Protein AF-A0A813IR01-F1 (afdb_monomer)

Secondary structure (DSSP, 8-state):
--TT-HHHHHHHHHH--S--SEEEE------SSS--B-TTSSBHHHIIIIIHHHHHHHHTHHHHHTSTT-EEEEE--GGGGG----HHHHHSHHHHSTT------SSTTSSSHHHHHHHHHHHHHHHHHTTS-TT-EEEEE---EE--GGGTT----HHHHHHHHHHHHHHHHHTT-EE-TTTHHHHHHHHHH-GGGGG-TT-EE---PSP-----S-TTTTTB----HHHH-HHHHHHHHHHHGGGTEEE--GGGT----PBPTTS-BPPPP---HHHHHHHHHTSHHHHHH-SEEE-TTS-HHHHT-HHHHHHHTT-TT--EEEEESS--S-HHHHHHHHHTSPTT-EEEEEPP-

Mean predicted aligned error: 12.85 Å

Structure (mmCIF, N/CA/C/O backbone):
data_AF-A0A813IR01-F1
#
_entry.id   AF-A0A813IR01-F1
#
loop_
_atom_site.group_PDB
_atom_site.id
_atom_site.type_symbol
_atom_site.label_atom_id
_atom_site.label_alt_id
_atom_site.label_comp_id
_atom_site.label_asym_id
_atom_site.label_entity_id
_atom_site.label_seq_id
_atom_site.pdbx_PDB_ins_code
_atom_site.Cartn_x
_atom_site.Cartn_y
_atom_site.Cartn_z
_atom_site.occupancy
_atom_site.B_iso_or_equiv
_atom_site.auth_seq_id
_atom_site.auth_comp_id
_atom_site.auth_asym_id
_atom_site.auth_atom_id
_atom_site.pdbx_PDB_model_num
ATOM 1 N N . MET A 1 1 ? -8.237 9.668 -12.169 1.00 90.38 1 MET A N 1
ATOM 2 C CA . MET A 1 1 ? -8.013 9.137 -10.809 1.00 90.38 1 MET A CA 1
ATOM 3 C C . MET A 1 1 ? -6.921 9.969 -10.170 1.00 90.38 1 MET A C 1
ATOM 5 O O . MET A 1 1 ? -5.918 10.203 -10.831 1.00 90.38 1 MET A O 1
ATOM 9 N N . ASP A 1 2 ? -7.132 10.419 -8.938 1.00 93.75 2 ASP A N 1
ATOM 10 C CA . ASP A 1 2 ? -6.146 11.161 -8.151 1.00 93.75 2 ASP A CA 1
ATOM 11 C C . ASP A 1 2 ? -5.665 10.287 -6.985 1.00 93.75 2 ASP A C 1
ATOM 13 O O . ASP A 1 2 ? -6.454 9.886 -6.136 1.00 93.75 2 ASP A O 1
ATOM 17 N N . LEU A 1 3 ? -4.371 9.966 -6.945 1.00 93.19 3 LEU A N 1
ATOM 18 C CA . LEU A 1 3 ? -3.789 9.123 -5.894 1.00 93.19 3 LEU A CA 1
ATOM 19 C C . LEU A 1 3 ? -3.546 9.885 -4.583 1.00 93.19 3 LEU A C 1
ATOM 21 O O . LEU A 1 3 ? -3.221 9.263 -3.575 1.00 93.19 3 LEU A O 1
ATOM 25 N N . ASN A 1 4 ? -3.734 11.203 -4.577 1.00 89.81 4 ASN A N 1
ATOM 26 C CA . ASN A 1 4 ? -3.730 12.044 -3.380 1.00 89.81 4 ASN A CA 1
ATOM 27 C C . ASN A 1 4 ? -5.089 12.003 -2.636 1.00 89.81 4 ASN A C 1
ATOM 29 O O . ASN A 1 4 ? -5.256 12.653 -1.607 1.00 89.81 4 ASN A O 1
ATOM 33 N N . SER A 1 5 ? -6.061 11.231 -3.153 1.00 86.62 5 SER A N 1
ATOM 34 C CA . SER A 1 5 ? -7.379 11.000 -2.553 1.00 86.62 5 SER A CA 1
ATOM 35 C C . SER A 1 5 ? -7.754 9.512 -2.579 1.00 86.62 5 SER A C 1
ATOM 37 O O . SER A 1 5 ? -8.041 8.941 -3.636 1.00 86.62 5 SER A O 1
ATOM 39 N N . LEU A 1 6 ? -7.834 8.868 -1.413 1.00 80.94 6 LEU A N 1
ATOM 40 C CA . LEU A 1 6 ? -8.278 7.472 -1.309 1.00 80.94 6 LEU A CA 1
ATOM 41 C C . LEU A 1 6 ? -9.738 7.290 -1.745 1.00 80.94 6 LEU A C 1
ATOM 43 O O . LEU A 1 6 ? -10.121 6.215 -2.212 1.00 80.94 6 LEU A O 1
ATOM 47 N N . GLU A 1 7 ? -10.571 8.323 -1.613 1.00 79.56 7 GLU A N 1
ATOM 48 C CA . GLU A 1 7 ? -11.924 8.315 -2.169 1.00 79.56 7 GLU A CA 1
ATOM 49 C C . GLU A 1 7 ? -11.903 8.259 -3.703 1.00 79.56 7 GLU A C 1
ATOM 51 O O . GLU A 1 7 ? -12.625 7.451 -4.290 1.00 79.56 7 GLU A O 1
ATOM 56 N N . SER A 1 8 ? -11.027 9.033 -4.356 1.00 91.00 8 SER A N 1
ATOM 57 C CA . SER A 1 8 ? -10.840 8.972 -5.813 1.00 91.00 8 SER A CA 1
ATOM 58 C C . SER A 1 8 ? -10.437 7.568 -6.278 1.00 91.00 8 SER A C 1
ATOM 60 O O . SER A 1 8 ? -10.984 7.066 -7.263 1.00 91.00 8 SER A O 1
ATOM 62 N N . VAL A 1 9 ? -9.546 6.897 -5.536 1.00 87.69 9 VAL A N 1
ATOM 63 C CA . VAL A 1 9 ? -9.136 5.505 -5.801 1.00 87.69 9 VAL A CA 1
ATOM 64 C C . VAL A 1 9 ? -10.320 4.542 -5.701 1.00 87.69 9 VAL A C 1
ATOM 66 O O . VAL A 1 9 ? -10.527 3.723 -6.595 1.00 87.69 9 VAL A O 1
ATOM 69 N N . ARG A 1 10 ? -11.138 4.654 -4.646 1.00 82.00 10 ARG A N 1
ATOM 70 C CA . ARG A 1 10 ? -12.333 3.808 -4.470 1.00 82.00 10 ARG A CA 1
ATOM 71 C C . ARG A 1 10 ? -13.352 4.026 -5.575 1.00 82.00 10 ARG A C 1
ATOM 73 O O . ARG A 1 10 ? -13.910 3.058 -6.084 1.00 82.00 10 ARG A O 1
ATOM 80 N N . ASN A 1 11 ? -13.589 5.280 -5.945 1.00 86.50 11 ASN A N 1
ATOM 81 C CA . ASN A 1 11 ? -14.526 5.619 -7.008 1.00 86.50 11 ASN A CA 1
ATOM 82 C C . ASN A 1 11 ? -14.058 5.046 -8.347 1.00 86.50 11 ASN A C 1
ATOM 84 O O . ASN A 1 11 ? -14.859 4.436 -9.043 1.00 86.50 11 ASN A O 1
ATOM 88 N N . PHE A 1 12 ? -12.763 5.134 -8.660 1.00 94.56 12 PHE A N 1
ATOM 89 C CA . PHE A 1 12 ? -12.200 4.484 -9.843 1.00 94.56 12 PHE A CA 1
ATOM 90 C C . PHE A 1 12 ? -12.348 2.954 -9.804 1.00 94.56 12 PHE A C 1
ATOM 92 O O . PHE A 1 12 ? -12.792 2.354 -10.780 1.00 94.56 12 PHE A O 1
ATOM 99 N N . ALA A 1 13 ? -12.029 2.311 -8.676 1.00 86.81 13 ALA A N 1
ATOM 100 C CA . ALA A 1 13 ? -12.151 0.858 -8.554 1.00 86.81 13 ALA A CA 1
ATOM 101 C C . ALA A 1 13 ? -13.599 0.376 -8.767 1.00 86.81 13 ALA A C 1
ATOM 103 O O . ALA A 1 13 ? -13.814 -0.647 -9.409 1.00 86.81 13 ALA A O 1
ATOM 104 N N . LYS A 1 14 ? -14.598 1.143 -8.302 1.00 86.31 14 LYS A N 1
ATOM 105 C CA . LYS A 1 14 ? -16.026 0.849 -8.523 1.00 86.31 14 LYS A CA 1
ATOM 106 C C . LYS A 1 14 ? -16.448 0.934 -9.990 1.00 86.31 14 LYS A C 1
ATOM 108 O O . LYS A 1 14 ? -17.366 0.220 -10.384 1.00 86.31 14 LYS A O 1
ATOM 113 N N . THR A 1 15 ? -15.829 1.800 -10.796 1.00 93.81 15 THR A N 1
ATOM 114 C CA . THR A 1 15 ? -16.207 1.938 -12.213 1.00 93.81 15 THR A CA 1
ATOM 115 C C . THR A 1 15 ? -15.624 0.835 -13.093 1.00 93.81 15 THR A C 1
ATOM 117 O O . THR A 1 15 ? -16.066 0.677 -14.227 1.00 93.81 15 THR A O 1
ATOM 120 N N . TYR A 1 16 ? -14.637 0.075 -12.607 1.00 91.56 16 TYR A N 1
ATOM 121 C CA . TYR A 1 16 ? -14.023 -1.010 -13.365 1.00 91.56 16 TYR A CA 1
ATOM 122 C C . TYR A 1 16 ? -14.708 -2.354 -13.077 1.00 91.56 16 TYR A C 1
ATOM 124 O O . TYR A 1 16 ? -14.713 -2.841 -11.949 1.00 91.56 16 TYR A O 1
ATOM 132 N N . THR A 1 17 ? -15.279 -2.978 -14.108 1.00 89.38 17 THR A N 1
ATOM 133 C CA . THR A 1 17 ? -16.108 -4.189 -13.961 1.00 89.38 17 THR A CA 1
ATOM 134 C C . THR A 1 17 ? -15.579 -5.419 -14.700 1.00 89.38 17 THR A C 1
ATOM 136 O O . THR A 1 17 ? -16.188 -6.483 -14.585 1.00 89.38 17 THR A O 1
ATOM 139 N N . GLY A 1 18 ? -14.467 -5.308 -15.430 1.00 92.25 18 GLY A N 1
ATOM 140 C CA . GLY A 1 18 ? -13.850 -6.420 -16.163 1.00 92.25 18 GLY A CA 1
ATOM 141 C C . GLY A 1 18 ? -12.828 -7.220 -15.342 1.00 92.25 18 GLY A C 1
ATOM 142 O O . GLY A 1 18 ? -12.523 -6.842 -14.206 1.00 92.25 18 GLY A O 1
ATOM 143 N N . PRO A 1 19 ? -12.291 -8.322 -15.897 1.00 94.50 19 PRO A N 1
ATOM 144 C CA . PRO A 1 19 ? -11.071 -8.945 -15.387 1.00 94.50 19 PRO A CA 1
ATOM 145 C C . PRO A 1 19 ? -9.864 -8.022 -15.611 1.00 94.50 19 PRO A C 1
ATOM 147 O O . PRO A 1 19 ? -9.839 -7.254 -16.570 1.00 94.50 19 PRO A O 1
ATOM 150 N N . VAL A 1 20 ? -8.861 -8.107 -14.736 1.00 97.06 20 VAL A N 1
ATOM 151 C CA . VAL A 1 20 ? -7.615 -7.333 -14.846 1.00 97.06 20 VAL A CA 1
ATOM 152 C C . VAL A 1 20 ? -6.461 -8.285 -15.135 1.00 97.06 20 VAL A C 1
ATOM 154 O O . VAL A 1 20 ? -5.973 -8.959 -14.236 1.00 97.06 20 VAL A O 1
ATOM 157 N N . ASP A 1 21 ? -5.982 -8.326 -16.376 1.00 96.69 21 ASP A N 1
ATOM 158 C CA . ASP A 1 21 ? -4.815 -9.156 -16.708 1.00 96.69 21 ASP A CA 1
ATOM 159 C C . ASP A 1 21 ? -3.532 -8.601 -16.085 1.00 96.69 21 ASP A C 1
ATOM 161 O O . ASP A 1 21 ? -2.711 -9.345 -15.552 1.00 96.69 21 ASP A O 1
ATOM 165 N N . VAL A 1 22 ? -3.371 -7.275 -16.108 1.00 97.38 22 VAL A N 1
ATOM 166 C CA . VAL A 1 22 ? -2.201 -6.593 -15.553 1.00 97.38 22 VAL A CA 1
ATOM 167 C C . VAL A 1 22 ? -2.616 -5.309 -14.836 1.00 97.38 22 VAL A C 1
ATOM 169 O O . VAL A 1 22 ? -3.222 -4.421 -15.433 1.00 97.38 22 VAL A O 1
ATOM 172 N N . LEU A 1 23 ? -2.215 -5.176 -13.572 1.00 97.56 23 LEU A N 1
ATOM 173 C CA . LEU A 1 23 ? -2.269 -3.941 -12.793 1.00 97.56 23 LEU A CA 1
ATOM 174 C C . LEU A 1 23 ? -0.848 -3.411 -12.569 1.00 97.56 23 LEU A C 1
ATOM 176 O O . LEU A 1 23 ? -0.044 -4.058 -11.903 1.00 97.56 23 LEU A O 1
ATOM 180 N N . VAL A 1 24 ? -0.538 -2.217 -13.082 1.00 97.25 24 VAL A N 1
ATOM 181 C CA . VAL A 1 24 ? 0.773 -1.575 -12.882 1.00 97.25 24 VAL A CA 1
ATOM 182 C C . VAL A 1 24 ? 0.637 -0.343 -11.986 1.00 97.25 24 VAL A C 1
ATOM 184 O O . VAL A 1 24 ? 0.182 0.717 -12.416 1.00 97.25 24 VAL A O 1
ATOM 187 N N . ASN A 1 25 ? 1.109 -0.457 -10.747 1.00 96.50 25 ASN A N 1
ATOM 188 C CA . ASN A 1 25 ? 1.231 0.648 -9.798 1.00 96.50 25 ASN A CA 1
ATOM 189 C C . ASN A 1 25 ? 2.498 1.466 -10.119 1.00 96.50 25 ASN A C 1
ATOM 191 O O . ASN A 1 25 ? 3.538 1.315 -9.474 1.00 96.50 25 ASN A O 1
ATOM 195 N N . ASN A 1 26 ? 2.418 2.290 -11.173 1.00 93.81 26 ASN A N 1
ATOM 196 C CA . ASN A 1 26 ? 3.545 3.072 -11.705 1.00 93.81 26 ASN A CA 1
ATOM 197 C C . ASN A 1 26 ? 3.659 4.498 -11.144 1.00 93.81 26 ASN A C 1
ATOM 199 O O . ASN A 1 26 ? 4.759 5.034 -11.038 1.00 93.81 26 ASN A O 1
ATOM 203 N N . ALA A 1 27 ? 2.530 5.142 -10.852 1.00 91.69 27 ALA A N 1
ATOM 204 C CA . ALA A 1 27 ? 2.513 6.550 -10.474 1.00 91.69 27 ALA A CA 1
ATOM 205 C C . ALA A 1 27 ? 3.292 6.801 -9.172 1.00 91.69 27 ALA A C 1
ATOM 207 O O . ALA A 1 27 ? 3.227 6.011 -8.231 1.00 91.69 27 ALA A O 1
ATOM 208 N N . ALA A 1 28 ? 4.039 7.905 -9.139 1.00 87.69 28 ALA A N 1
ATOM 209 C CA . ALA A 1 28 ? 4.834 8.290 -7.985 1.00 87.69 28 ALA A CA 1
ATOM 210 C C . ALA A 1 28 ? 5.062 9.807 -7.924 1.00 87.69 28 ALA A C 1
ATOM 212 O O . ALA A 1 28 ? 5.001 10.497 -8.941 1.00 87.69 28 ALA A O 1
ATOM 213 N N . THR A 1 29 ? 5.385 10.295 -6.731 1.00 84.00 29 THR A N 1
ATOM 214 C CA . THR A 1 29 ? 5.866 11.647 -6.438 1.00 84.00 29 THR A CA 1
ATOM 215 C C . THR A 1 29 ? 7.097 11.578 -5.528 1.00 84.00 29 THR A C 1
ATOM 217 O O . THR A 1 29 ? 7.232 10.646 -4.728 1.00 84.00 29 THR A O 1
ATOM 220 N N . LEU A 1 30 ? 7.998 12.555 -5.658 1.00 73.62 30 LEU A N 1
ATOM 221 C CA . LEU A 1 30 ? 9.072 12.828 -4.689 1.00 73.62 30 LEU A CA 1
ATOM 222 C C . LEU A 1 30 ? 8.616 13.789 -3.576 1.00 73.62 30 LEU A C 1
ATOM 224 O O . LEU A 1 30 ? 9.401 14.118 -2.687 1.00 73.62 30 LEU A O 1
ATOM 228 N N . GLY A 1 31 ? 7.359 14.243 -3.637 1.00 66.12 31 GLY A N 1
ATOM 229 C CA . GLY A 1 31 ? 6.833 15.314 -2.800 1.00 66.12 31 GLY A CA 1
ATOM 230 C C . GLY A 1 31 ? 7.395 16.677 -3.207 1.00 66.12 31 GLY A C 1
ATOM 231 O O . GLY A 1 31 ? 8.298 16.787 -4.037 1.00 66.12 31 GLY A O 1
ATOM 232 N N . SER A 1 32 ? 6.883 17.747 -2.602 1.00 61.97 32 SER A N 1
ATOM 233 C CA . SER A 1 32 ? 7.338 19.115 -2.904 1.00 61.97 32 SER A CA 1
ATOM 234 C C . SER A 1 32 ? 8.613 19.540 -2.156 1.00 61.97 32 SER A C 1
ATOM 236 O O . SER A 1 32 ? 8.878 20.733 -2.011 1.00 61.97 32 SER A O 1
ATOM 238 N N . GLY A 1 33 ? 9.361 18.585 -1.594 1.00 56.66 33 GLY A N 1
ATOM 239 C CA . GLY A 1 33 ? 10.545 18.824 -0.761 1.00 56.66 33 GLY A CA 1
ATOM 240 C C . GLY A 1 33 ? 10.292 19.380 0.646 1.00 56.66 33 GLY A C 1
ATOM 241 O O . GLY A 1 33 ? 11.233 19.592 1.409 1.00 56.66 33 GLY A O 1
ATOM 242 N N . GLU A 1 34 ? 9.027 19.576 1.009 1.00 60.03 34 GLU A N 1
ATOM 243 C CA . GLU A 1 34 ? 8.570 19.932 2.352 1.00 60.03 34 GLU A CA 1
ATOM 244 C C . GLU A 1 34 ? 7.657 18.808 2.862 1.00 60.03 34 GLU A C 1
ATOM 246 O O . GLU A 1 34 ? 6.982 18.148 2.069 1.00 60.03 34 GLU A O 1
ATOM 251 N N . LEU A 1 35 ? 7.621 18.576 4.179 1.00 67.12 35 LEU A N 1
ATOM 252 C CA . LEU A 1 35 ? 6.710 17.594 4.772 1.00 67.12 35 LEU A CA 1
ATOM 253 C C . LEU A 1 35 ? 5.262 18.047 4.552 1.00 67.12 35 LEU A C 1
ATOM 255 O O . LEU A 1 35 ? 4.770 18.935 5.250 1.00 67.12 35 LEU A O 1
ATOM 259 N N . ARG A 1 36 ? 4.577 17.415 3.598 1.00 70.94 36 ARG A N 1
ATOM 260 C CA . ARG A 1 36 ? 3.182 17.703 3.264 1.00 70.94 36 ARG A CA 1
ATOM 261 C C . ARG A 1 36 ? 2.283 16.525 3.561 1.00 70.94 36 ARG A C 1
ATOM 263 O O . ARG A 1 36 ? 2.678 15.369 3.419 1.00 70.94 36 ARG A O 1
ATOM 270 N N . ARG A 1 37 ? 1.054 16.858 3.951 1.00 76.12 37 ARG A N 1
ATOM 271 C CA . ARG A 1 37 ? -0.026 15.894 4.101 1.00 76.12 37 ARG A CA 1
ATOM 272 C C . ARG A 1 37 ? -1.050 16.037 2.988 1.00 76.12 37 ARG A C 1
ATOM 274 O O . ARG A 1 37 ? -1.312 17.148 2.527 1.00 76.12 37 ARG A O 1
ATOM 281 N N . THR A 1 38 ? -1.603 14.907 2.585 1.00 78.75 38 THR A N 1
ATOM 282 C CA . THR A 1 38 ? -2.732 14.798 1.663 1.00 78.75 38 THR A CA 1
ATOM 283 C C . THR A 1 38 ? -4.028 15.272 2.330 1.00 78.75 38 THR A C 1
ATOM 285 O O . THR A 1 38 ? -4.070 15.508 3.543 1.00 78.75 38 THR A O 1
ATOM 288 N N . GLY A 1 39 ? -5.117 15.372 1.559 1.00 73.12 39 GLY A N 1
ATOM 289 C CA . GLY A 1 39 ? -6.457 15.587 2.128 1.00 73.12 39 GLY A CA 1
ATOM 290 C C . GLY A 1 39 ? -6.896 14.449 3.061 1.00 73.12 39 GLY A C 1
ATOM 291 O O . GLY A 1 39 ? -7.670 14.668 3.990 1.00 73.12 39 GLY A O 1
ATOM 292 N N . ASP A 1 40 ? -6.321 13.263 2.863 1.00 68.19 40 ASP A N 1
ATOM 293 C CA . ASP A 1 40 ? -6.478 12.085 3.711 1.00 68.19 40 ASP A CA 1
ATOM 294 C C . ASP A 1 40 ? -5.476 12.074 4.883 1.00 68.19 40 ASP A C 1
ATOM 296 O O . ASP A 1 40 ? -5.291 11.053 5.521 1.00 68.19 40 ASP A O 1
ATOM 300 N N . GLY A 1 41 ? -4.768 13.166 5.184 1.00 67.25 41 GLY A N 1
ATOM 301 C CA . GLY A 1 41 ? -3.931 13.282 6.386 1.00 67.25 41 GLY A CA 1
ATOM 302 C C . GLY A 1 41 ? -2.635 12.456 6.410 1.00 67.25 41 GLY A C 1
ATOM 303 O O . GLY A 1 41 ? -1.882 12.561 7.384 1.00 67.25 41 GLY A O 1
ATOM 304 N N . PHE A 1 42 ? -2.328 11.693 5.362 1.00 73.44 42 PHE A N 1
ATOM 305 C CA . PHE A 1 42 ? -1.062 10.972 5.232 1.00 73.44 42 PHE A CA 1
ATOM 306 C C . PHE A 1 42 ? 0.031 11.836 4.653 1.00 73.44 42 PHE A C 1
ATOM 308 O O . PHE A 1 42 ? -0.238 12.810 3.961 1.00 73.44 42 PHE A O 1
ATOM 315 N N . GLU A 1 43 ? 1.277 11.435 4.875 1.00 78.38 43 GLU A N 1
ATOM 316 C CA . GLU A 1 43 ? 2.367 12.031 4.125 1.00 78.38 43 GLU A CA 1
ATOM 317 C C . GLU A 1 43 ? 2.237 11.753 2.624 1.00 78.38 43 GLU A C 1
ATOM 319 O O . GLU A 1 43 ? 1.898 10.645 2.201 1.00 78.38 43 GLU A O 1
ATOM 324 N N . GLU A 1 44 ? 2.471 12.798 1.833 1.00 80.31 44 GLU A N 1
ATOM 325 C CA . GLU A 1 44 ? 2.176 12.828 0.402 1.00 80.31 44 GLU A CA 1
ATOM 326 C C . GLU A 1 44 ? 2.879 11.721 -0.396 1.00 80.31 44 GLU A C 1
ATOM 328 O O . GLU A 1 44 ? 2.224 11.022 -1.171 1.00 80.31 44 GLU A O 1
ATOM 333 N N . CYS A 1 45 ? 4.185 11.511 -0.193 1.00 81.31 45 CYS A N 1
ATOM 334 C CA . CYS A 1 45 ? 4.925 10.467 -0.901 1.00 81.31 45 CYS A CA 1
ATOM 335 C C . CYS A 1 45 ? 4.421 9.083 -0.512 1.00 81.31 45 CYS A C 1
ATOM 337 O O . CYS A 1 45 ? 4.209 8.237 -1.379 1.00 81.31 45 CYS A O 1
ATOM 339 N N . LEU A 1 46 ? 4.230 8.842 0.785 1.00 80.44 46 LEU A N 1
ATOM 340 C CA . LEU A 1 46 ? 3.777 7.551 1.278 1.00 80.44 46 LEU A CA 1
ATOM 341 C C . LEU A 1 46 ? 2.398 7.200 0.718 1.00 80.44 46 LEU A C 1
ATOM 343 O O . LEU A 1 46 ? 2.197 6.082 0.238 1.00 80.44 46 LEU A O 1
ATOM 347 N N . GLN A 1 47 ? 1.462 8.148 0.729 1.00 84.31 47 GLN A N 1
ATOM 348 C CA . GLN A 1 47 ? 0.137 7.895 0.188 1.00 84.31 47 GLN A CA 1
ATOM 349 C C . GLN A 1 47 ? 0.166 7.664 -1.317 1.00 84.31 47 GLN A C 1
ATOM 351 O O . GLN A 1 47 ? -0.302 6.622 -1.779 1.00 84.31 47 GLN A O 1
ATOM 356 N N . VAL A 1 48 ? 0.710 8.619 -2.073 1.00 89.25 48 VAL A N 1
ATOM 357 C CA . VAL A 1 48 ? 0.668 8.578 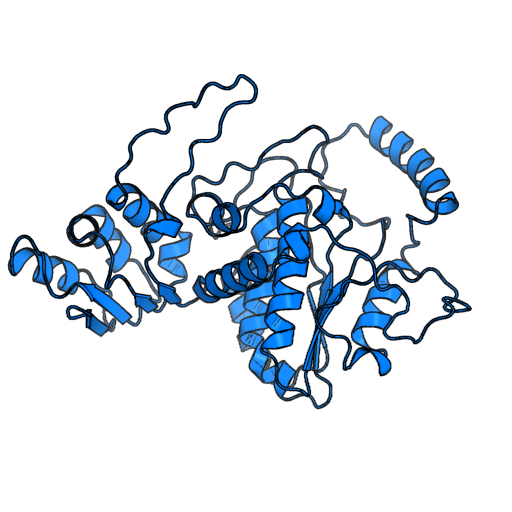-3.538 1.00 89.25 48 VAL A CA 1
ATOM 358 C C . VAL A 1 48 ? 1.401 7.347 -4.061 1.00 89.25 48 VAL A C 1
ATOM 360 O O . VAL A 1 48 ? 0.888 6.661 -4.944 1.00 89.25 48 VAL A O 1
ATOM 363 N N . ASN A 1 49 ? 2.575 7.038 -3.505 1.00 90.06 49 ASN A N 1
ATOM 364 C CA . ASN A 1 49 ? 3.420 5.966 -4.023 1.00 90.06 49 ASN A CA 1
ATOM 365 C C . ASN A 1 49 ? 2.982 4.590 -3.514 1.00 90.06 49 ASN A C 1
ATOM 367 O O . ASN A 1 49 ? 3.096 3.610 -4.250 1.00 90.06 49 ASN A O 1
ATOM 371 N N . TYR A 1 50 ? 2.521 4.486 -2.265 1.00 88.50 50 TYR A N 1
ATOM 372 C CA . TYR A 1 50 ? 2.266 3.194 -1.631 1.00 88.50 50 TYR A CA 1
ATOM 373 C C . TYR A 1 50 ? 0.801 2.988 -1.237 1.00 88.50 50 TYR A C 1
ATOM 375 O O . TYR A 1 50 ? 0.178 2.067 -1.760 1.00 88.50 50 TYR A O 1
ATOM 383 N N . LEU A 1 51 ? 0.227 3.819 -0.360 1.00 85.19 51 LEU A N 1
ATOM 384 C CA . LEU A 1 51 ? -1.091 3.532 0.239 1.00 85.19 51 LEU A CA 1
ATOM 385 C C . LEU A 1 51 ? -2.217 3.492 -0.804 1.00 85.19 51 LEU A C 1
ATOM 387 O O . LEU A 1 51 ? -3.074 2.610 -0.765 1.00 85.19 51 LEU A O 1
ATOM 391 N N . SER A 1 52 ? -2.189 4.399 -1.779 1.00 89.50 52 SER A N 1
ATOM 392 C CA . SER A 1 52 ? -3.186 4.441 -2.850 1.00 89.50 52 SER A CA 1
ATOM 393 C C . SER A 1 52 ? -3.062 3.246 -3.801 1.00 89.50 52 SER A C 1
ATOM 395 O O . SER A 1 52 ? -4.076 2.673 -4.199 1.00 89.50 52 SER A O 1
ATOM 397 N N . GLY A 1 53 ? -1.833 2.814 -4.111 1.00 91.25 53 GLY A N 1
ATOM 398 C CA . GLY A 1 53 ? -1.575 1.601 -4.896 1.00 91.25 53 GLY A CA 1
ATOM 399 C C . GLY A 1 53 ? -1.967 0.323 -4.148 1.00 91.25 53 GLY A C 1
ATOM 400 O O . GLY A 1 53 ? -2.586 -0.569 -4.730 1.00 91.25 53 GLY A O 1
ATOM 401 N N . PHE A 1 54 ? -1.690 0.259 -2.843 1.00 88.06 54 PHE A N 1
ATOM 402 C CA . PHE A 1 54 ? -2.142 -0.815 -1.959 1.00 88.06 54 PHE A CA 1
ATOM 403 C C . PHE A 1 54 ? -3.674 -0.927 -1.971 1.00 88.06 54 PHE A C 1
ATOM 405 O O . PHE A 1 54 ? -4.219 -2.015 -2.181 1.00 88.06 54 PHE A O 1
ATOM 412 N N . LEU A 1 55 ? -4.377 0.198 -1.781 1.00 84.19 55 LEU A N 1
ATOM 413 C CA . LEU A 1 55 ? -5.838 0.239 -1.756 1.00 84.19 55 LEU A CA 1
ATOM 414 C C . LEU A 1 55 ? -6.428 -0.195 -3.099 1.00 84.19 55 LEU A C 1
ATOM 416 O O . LEU A 1 55 ? -7.309 -1.051 -3.128 1.00 84.19 55 LEU A O 1
ATOM 420 N N . LEU A 1 56 ? -5.924 0.356 -4.206 1.00 91.06 56 LEU A N 1
ATOM 421 C CA . LEU A 1 56 ? -6.381 -0.002 -5.548 1.00 91.06 56 LEU A CA 1
ATOM 422 C C . LEU A 1 56 ? -6.205 -1.499 -5.821 1.00 91.06 56 LEU A C 1
ATOM 424 O O . LEU A 1 56 ? -7.135 -2.158 -6.278 1.00 91.06 56 LEU A O 1
ATOM 428 N N . THR A 1 57 ? -5.027 -2.032 -5.491 1.00 90.44 57 THR A N 1
ATOM 429 C CA . THR A 1 57 ? -4.706 -3.456 -5.649 1.00 90.44 57 THR A CA 1
ATOM 430 C C . THR A 1 57 ? -5.649 -4.329 -4.836 1.00 90.44 57 THR A C 1
ATOM 432 O O . THR A 1 57 ? -6.148 -5.325 -5.345 1.00 90.44 57 THR A O 1
ATOM 435 N N . SER A 1 58 ? -5.939 -3.936 -3.596 1.00 84.31 58 SER A N 1
ATOM 436 C CA . SER A 1 58 ? -6.849 -4.675 -2.719 1.00 84.31 58 SER A CA 1
ATOM 437 C C . SER A 1 58 ? -8.285 -4.678 -3.251 1.00 84.31 58 SER A C 1
ATOM 439 O O . SER A 1 58 ? -8.945 -5.710 -3.223 1.00 84.31 58 SER A O 1
ATOM 441 N N . LEU A 1 59 ? -8.764 -3.545 -3.776 1.00 82.38 59 LEU A N 1
ATOM 442 C CA . LEU A 1 59 ? -10.119 -3.419 -4.327 1.00 82.38 59 LEU A CA 1
ATOM 443 C C . LEU A 1 59 ? -10.302 -4.159 -5.659 1.00 82.38 59 LEU A C 1
ATOM 445 O O . LEU A 1 59 ? -11.410 -4.584 -5.975 1.00 82.38 59 LEU A O 1
ATOM 449 N N . LEU A 1 60 ? -9.235 -4.293 -6.450 1.00 88.12 60 LEU A N 1
ATOM 450 C CA . LEU A 1 60 ? -9.254 -4.984 -7.743 1.00 88.12 60 LEU A CA 1
ATOM 451 C C . LEU A 1 60 ? -8.725 -6.421 -7.664 1.00 88.12 60 LEU A C 1
ATOM 453 O O . LEU A 1 60 ? -8.623 -7.080 -8.698 1.00 88.12 60 LEU A O 1
ATOM 457 N N . LEU A 1 61 ? -8.411 -6.921 -6.467 1.00 87.50 61 LEU A N 1
ATOM 458 C CA . LEU A 1 61 ? -7.746 -8.208 -6.276 1.00 87.50 61 LEU A CA 1
ATOM 459 C C . LEU A 1 61 ? -8.527 -9.360 -6.914 1.00 87.50 61 LEU A C 1
ATOM 461 O O . LEU A 1 61 ? -7.980 -10.095 -7.733 1.00 87.50 61 LEU A O 1
ATOM 465 N N . ASP A 1 62 ? -9.830 -9.440 -6.636 1.00 83.19 62 ASP A N 1
ATOM 466 C CA . ASP A 1 62 ? -10.710 -10.460 -7.216 1.00 83.19 62 ASP A CA 1
ATOM 467 C C . ASP A 1 62 ? -10.735 -10.403 -8.748 1.00 83.19 62 ASP A C 1
ATOM 469 O O . ASP A 1 62 ? -10.873 -11.429 -9.409 1.00 83.19 62 ASP A O 1
ATOM 473 N N . ARG A 1 63 ? -10.581 -9.207 -9.330 1.00 90.38 63 ARG A N 1
ATOM 474 C CA . ARG A 1 63 ? -10.557 -9.007 -10.786 1.00 90.38 63 ARG A CA 1
ATOM 475 C C . ARG A 1 63 ? -9.245 -9.463 -11.401 1.00 90.38 63 ARG A C 1
ATOM 477 O O . ARG A 1 63 ? -9.259 -10.003 -12.504 1.00 90.38 63 ARG A O 1
ATOM 484 N N . VAL A 1 64 ? -8.132 -9.265 -10.697 1.00 94.62 64 VAL A N 1
ATOM 485 C CA . VAL A 1 64 ? -6.828 -9.795 -11.108 1.00 94.62 64 VAL A CA 1
ATOM 486 C C . VAL A 1 64 ? -6.840 -11.318 -11.062 1.00 94.62 64 VAL A C 1
ATOM 488 O O . VAL A 1 64 ? -6.402 -11.979 -11.999 1.00 94.62 64 VAL A O 1
ATOM 491 N N . GLU A 1 65 ? -7.398 -11.892 -10.000 1.00 91.25 65 GLU A N 1
ATOM 492 C CA . GLU A 1 65 ? -7.451 -13.342 -9.818 1.00 91.25 65 GLU A CA 1
ATOM 493 C C . GLU A 1 65 ? -8.441 -14.061 -10.746 1.00 91.25 65 GLU A C 1
ATOM 495 O O . GLU A 1 65 ? -8.372 -15.284 -10.879 1.00 91.25 65 GLU A O 1
ATOM 500 N N . GLN A 1 66 ? -9.356 -13.327 -11.387 1.00 93.12 66 GLN A N 1
ATOM 501 C CA . GLN A 1 66 ? -10.199 -13.841 -12.472 1.00 93.12 66 GLN A CA 1
ATOM 502 C C . GLN A 1 66 ? -9.417 -14.035 -13.777 1.00 93.12 66 GLN A C 1
ATOM 504 O O . GLN A 1 66 ? -9.848 -14.819 -14.623 1.00 93.12 66 GLN A O 1
ATOM 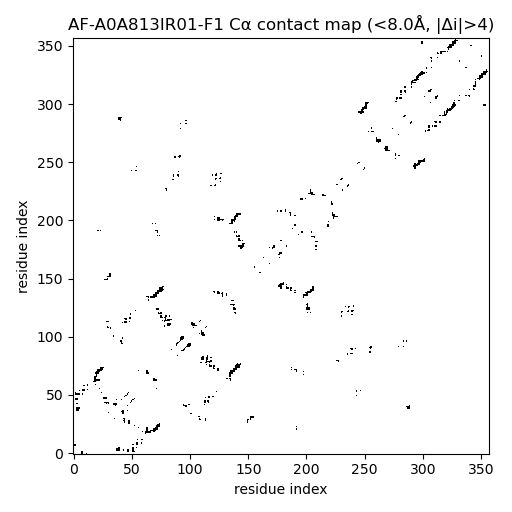509 N N . SER A 1 67 ? -8.283 -13.346 -13.958 1.00 93.50 67 SER A N 1
ATOM 510 C CA . SER A 1 67 ? -7.425 -13.559 -15.123 1.00 93.50 67 SER A CA 1
ATOM 511 C C . SER A 1 67 ? -6.703 -14.906 -15.026 1.00 93.50 67 SER A C 1
ATOM 513 O O . SER A 1 67 ? -6.255 -15.333 -13.958 1.00 93.50 67 SER A O 1
ATOM 515 N N . ALA A 1 68 ? -6.540 -15.568 -16.173 1.00 92.12 68 ALA A N 1
ATOM 516 C CA . ALA A 1 68 ? -5.775 -16.809 -16.281 1.00 92.12 68 ALA A CA 1
ATOM 517 C C . ALA A 1 68 ? -4.277 -16.610 -15.983 1.00 92.12 68 ALA A C 1
ATOM 519 O O . ALA A 1 68 ? -3.590 -17.568 -15.629 1.00 92.12 68 ALA A O 1
ATOM 520 N N . ALA A 1 69 ? -3.780 -15.379 -16.142 1.00 94.12 69 ALA A N 1
ATOM 521 C CA . ALA A 1 69 ? -2.381 -15.020 -15.962 1.00 94.12 69 ALA A CA 1
ATOM 522 C C . ALA A 1 69 ? -2.236 -13.636 -15.301 1.00 94.12 69 ALA A C 1
ATOM 524 O O . ALA A 1 69 ? -1.455 -12.802 -15.760 1.00 94.12 69 ALA A O 1
ATOM 525 N N . GLY A 1 70 ? -2.996 -13.395 -14.228 1.00 96.81 70 GLY A N 1
ATOM 526 C CA . GLY A 1 70 ? -3.062 -12.100 -13.551 1.00 96.81 70 GLY A CA 1
ATOM 527 C C . GLY A 1 70 ? -1.704 -11.619 -13.028 1.00 96.81 70 GLY A C 1
ATOM 528 O O . GLY A 1 70 ? -0.922 -12.391 -12.464 1.00 96.81 70 GLY A O 1
ATOM 529 N N . ARG A 1 71 ? -1.404 -10.330 -13.201 1.00 97.50 71 ARG A N 1
ATOM 530 C CA . ARG A 1 71 ? -0.139 -9.729 -12.751 1.00 97.50 71 ARG A CA 1
ATOM 531 C C . ARG A 1 71 ? -0.343 -8.397 -12.064 1.00 97.50 71 ARG A C 1
ATOM 533 O O . ARG A 1 71 ? -1.039 -7.522 -12.566 1.00 97.50 71 ARG A O 1
ATOM 540 N N . ILE A 1 72 ? 0.346 -8.219 -10.945 1.00 98.06 72 ILE A N 1
ATOM 541 C CA . ILE A 1 72 ? 0.424 -6.950 -10.224 1.00 98.06 72 ILE A CA 1
ATOM 542 C C . ILE A 1 72 ? 1.889 -6.520 -10.191 1.00 98.06 72 ILE A C 1
ATOM 544 O O . ILE A 1 72 ? 2.750 -7.253 -9.709 1.00 98.06 72 ILE A O 1
ATOM 548 N N . VAL A 1 73 ? 2.180 -5.333 -10.715 1.00 97.38 73 VAL A N 1
ATOM 549 C CA . VAL A 1 73 ? 3.540 -4.798 -10.826 1.00 97.38 73 VAL A CA 1
ATOM 550 C C . VAL A 1 73 ? 3.643 -3.489 -10.056 1.00 97.38 73 VAL A C 1
ATOM 552 O O . VAL A 1 73 ? 2.968 -2.515 -10.386 1.00 97.38 73 VAL A O 1
ATOM 555 N N . HIS A 1 74 ? 4.521 -3.440 -9.056 1.00 96.31 74 HIS A N 1
ATOM 556 C CA . HIS A 1 74 ? 4.834 -2.215 -8.319 1.00 96.31 74 HIS A CA 1
ATOM 557 C C . HIS A 1 74 ? 6.142 -1.596 -8.812 1.00 96.31 74 HIS A C 1
ATOM 559 O O . HIS A 1 74 ? 7.205 -2.219 -8.752 1.00 96.31 74 HIS A O 1
ATOM 565 N N . VAL A 1 75 ? 6.079 -0.345 -9.270 1.00 93.25 75 VAL A N 1
ATOM 566 C CA . VAL A 1 75 ? 7.266 0.389 -9.727 1.00 93.25 75 VAL A CA 1
ATOM 567 C C . VAL A 1 75 ? 7.928 1.076 -8.533 1.00 93.25 75 VAL A C 1
ATOM 569 O O . VAL A 1 75 ? 7.564 2.186 -8.123 1.00 93.25 75 VAL A O 1
ATOM 572 N N . SER A 1 76 ? 8.912 0.376 -7.975 1.00 91.44 76 SER A N 1
ATOM 573 C CA . SER A 1 76 ? 9.769 0.821 -6.883 1.00 91.44 76 SER A CA 1
ATOM 574 C C . SER A 1 76 ? 10.994 1.609 -7.404 1.00 91.44 76 SER A C 1
ATOM 576 O O . SER A 1 76 ? 10.974 2.159 -8.507 1.00 91.44 76 SER A O 1
ATOM 578 N N . ALA A 1 77 ? 12.043 1.752 -6.592 1.00 85.56 77 ALA A N 1
ATOM 579 C CA . ALA A 1 77 ? 13.283 2.437 -6.933 1.00 85.56 77 ALA A CA 1
ATOM 580 C C . ALA A 1 77 ? 14.472 1.885 -6.133 1.00 85.56 77 ALA A C 1
ATOM 582 O O . ALA A 1 77 ? 14.312 1.388 -5.017 1.00 85.56 77 ALA A O 1
ATOM 583 N N . LYS A 1 78 ? 15.693 2.100 -6.640 1.00 81.19 78 LYS A N 1
ATOM 584 C CA . LYS A 1 78 ? 16.940 1.832 -5.896 1.00 81.19 78 LYS A CA 1
ATOM 585 C C . LYS A 1 78 ? 17.011 2.581 -4.554 1.00 81.19 78 LYS A C 1
ATOM 587 O O . LYS A 1 78 ? 17.613 2.090 -3.611 1.00 81.19 78 LYS A O 1
ATOM 592 N N . ALA A 1 79 ? 16.302 3.708 -4.433 1.00 79.44 79 ALA A N 1
ATOM 593 C CA . ALA A 1 79 ? 16.170 4.465 -3.188 1.00 79.44 79 ALA A CA 1
ATOM 594 C C . ALA A 1 79 ? 15.607 3.649 -2.004 1.00 79.44 79 ALA A C 1
ATOM 596 O O . ALA A 1 79 ? 15.792 4.067 -0.867 1.00 79.44 79 ALA A O 1
ATOM 597 N N . HIS A 1 80 ? 14.963 2.493 -2.233 1.00 80.56 80 HIS A N 1
ATOM 598 C CA . HIS A 1 80 ? 14.522 1.608 -1.146 1.00 80.56 80 HIS A CA 1
ATOM 599 C C . HIS A 1 80 ? 15.676 1.156 -0.232 1.00 80.56 80 HIS A C 1
ATOM 601 O O . HIS A 1 80 ? 15.449 0.870 0.939 1.00 80.56 80 HIS A O 1
ATOM 607 N N . GLU A 1 81 ? 16.911 1.118 -0.739 1.00 80.50 81 GLU A N 1
ATOM 608 C CA . GLU A 1 81 ? 18.107 0.758 0.037 1.00 80.50 81 GLU A CA 1
ATOM 609 C C . GLU A 1 81 ? 18.467 1.816 1.085 1.00 80.50 81 GLU A C 1
ATOM 611 O O . GLU A 1 81 ? 19.153 1.522 2.059 1.00 80.50 81 GLU A O 1
ATOM 616 N N . TRP A 1 82 ? 17.980 3.046 0.912 1.00 74.62 82 TRP A N 1
ATOM 617 C CA . TRP A 1 82 ? 18.151 4.136 1.873 1.00 74.62 82 TRP A CA 1
ATOM 618 C C . TRP A 1 82 ? 16.992 4.238 2.867 1.00 74.62 82 TRP A C 1
ATOM 620 O O . TRP A 1 82 ? 16.988 5.133 3.718 1.00 74.62 82 TRP A O 1
ATOM 630 N N . ALA A 1 83 ? 16.002 3.347 2.768 1.00 74.50 83 ALA A N 1
ATOM 631 C CA . ALA A 1 83 ? 14.941 3.258 3.753 1.00 74.50 83 ALA A CA 1
ATOM 632 C C . ALA A 1 83 ? 15.540 2.834 5.098 1.00 74.50 83 ALA A C 1
ATOM 634 O O . ALA A 1 83 ? 16.373 1.937 5.189 1.00 74.50 83 ALA A O 1
ATOM 635 N N . ASN A 1 84 ? 15.117 3.504 6.163 1.00 64.00 84 ASN A N 1
ATOM 636 C CA . ASN A 1 84 ? 15.658 3.284 7.508 1.00 64.00 84 ASN A CA 1
ATOM 637 C C . ASN A 1 84 ? 14.527 3.057 8.522 1.00 64.00 84 ASN A C 1
ATOM 639 O O . ASN A 1 84 ? 14.644 3.375 9.711 1.00 64.00 84 ASN A O 1
ATOM 643 N N . ILE A 1 85 ? 13.353 2.665 8.031 1.00 59.44 85 ILE A N 1
ATOM 644 C CA . ILE A 1 85 ? 12.141 2.445 8.815 1.00 59.44 85 ILE A CA 1
ATOM 645 C C . ILE A 1 85 ? 12.052 0.973 9.229 1.00 59.44 85 ILE A C 1
ATOM 647 O O . ILE A 1 85 ? 12.202 0.078 8.404 1.00 59.44 85 ILE A O 1
ATOM 651 N N . SER A 1 86 ? 11.734 0.734 10.504 1.00 54.56 86 SER A N 1
ATOM 652 C CA . SER A 1 86 ? 11.153 -0.535 10.948 1.00 54.56 86 SER A CA 1
ATOM 653 C C . SER A 1 86 ? 9.672 -0.566 10.568 1.00 54.56 86 SER A C 1
ATOM 655 O O . SER A 1 86 ? 9.006 0.469 10.621 1.00 54.56 86 SER A O 1
ATOM 657 N N . VAL A 1 87 ? 9.108 -1.723 10.216 1.00 47.59 87 VAL A N 1
ATOM 658 C CA . VAL A 1 87 ? 7.671 -1.809 9.884 1.00 47.59 87 VAL A CA 1
ATOM 659 C C . VAL A 1 87 ? 6.803 -1.327 11.033 1.00 47.59 87 VAL A C 1
ATOM 661 O O . VAL A 1 87 ? 5.855 -0.605 10.771 1.00 47.59 87 VAL A O 1
ATOM 664 N N . GLN A 1 88 ? 7.200 -1.547 12.290 1.00 45.91 88 GLN A N 1
ATOM 665 C CA . GLN A 1 88 ? 6.553 -0.916 13.445 1.00 45.91 88 GLN A CA 1
ATOM 666 C C . GLN A 1 88 ? 6.463 0.607 13.336 1.00 45.91 88 GLN A C 1
ATOM 668 O O . GLN A 1 88 ? 5.433 1.167 13.677 1.00 45.91 88 GLN A O 1
ATOM 673 N N . ALA A 1 89 ? 7.474 1.300 12.807 1.00 52.31 89 ALA A N 1
ATOM 674 C CA . ALA A 1 89 ? 7.340 2.721 12.512 1.00 52.31 89 ALA A CA 1
ATOM 675 C C . ALA A 1 89 ? 6.334 2.948 11.375 1.00 52.31 89 ALA A C 1
ATOM 677 O O . ALA A 1 89 ? 5.410 3.726 11.585 1.00 52.31 89 ALA A O 1
ATOM 678 N N . MET A 1 90 ? 6.468 2.225 10.254 1.00 51.50 90 MET A N 1
ATOM 679 C CA . MET A 1 90 ? 5.617 2.282 9.046 1.00 51.50 90 MET A CA 1
ATOM 680 C C . MET A 1 90 ? 4.123 2.030 9.313 1.00 51.50 90 MET A C 1
ATOM 682 O O . MET A 1 90 ? 3.271 2.525 8.580 1.00 51.50 90 MET A O 1
ATOM 686 N N . VAL A 1 91 ? 3.824 1.290 10.380 1.00 49.16 91 VAL A N 1
ATOM 687 C CA . VAL A 1 91 ? 2.478 0.864 10.773 1.00 49.16 91 VAL A CA 1
ATOM 688 C C . VAL A 1 91 ? 1.987 1.461 12.090 1.00 49.16 91 VAL A C 1
ATOM 690 O O . VAL A 1 91 ? 0.821 1.308 12.443 1.00 49.16 91 VAL A O 1
ATOM 693 N N . SER A 1 92 ? 2.860 2.142 12.834 1.00 52.25 92 SER A N 1
ATOM 694 C CA . SER A 1 92 ? 2.461 2.854 14.048 1.00 52.25 92 SER A CA 1
ATOM 695 C C . SER A 1 92 ? 1.624 4.085 13.715 1.00 52.25 92 SER A C 1
ATOM 697 O O . SER A 1 92 ? 1.724 4.658 12.624 1.00 52.25 92 SER A O 1
ATOM 699 N N . GLU A 1 93 ? 0.905 4.591 14.721 1.00 46.41 93 GLU A N 1
ATOM 700 C CA . GLU A 1 93 ? 0.313 5.937 14.699 1.00 46.41 93 GLU A CA 1
ATOM 701 C C . GLU A 1 93 ? 1.326 7.008 14.253 1.00 46.41 93 GLU A C 1
ATOM 703 O O . GLU A 1 93 ? 0.929 8.045 13.735 1.00 46.41 93 GLU A O 1
ATOM 708 N N . LYS A 1 94 ? 2.642 6.787 14.379 1.00 47.62 94 LYS A N 1
ATOM 709 C CA . LYS A 1 94 ? 3.603 7.753 13.848 1.00 47.62 94 LYS A CA 1
ATOM 710 C C . LYS A 1 94 ? 3.577 7.859 12.339 1.00 47.62 94 LYS A C 1
ATOM 712 O O . LYS A 1 94 ? 3.859 8.943 11.888 1.00 47.62 94 LYS A O 1
ATOM 717 N N . VAL A 1 95 ? 3.339 6.807 11.561 1.00 49.25 95 VAL A N 1
ATOM 718 C CA . VAL A 1 95 ? 3.372 6.894 10.086 1.00 49.25 95 VAL A CA 1
ATOM 719 C C . VAL A 1 95 ? 1.975 7.044 9.499 1.00 49.25 95 VAL A C 1
ATOM 721 O O . VAL A 1 95 ? 1.801 7.772 8.525 1.00 49.25 95 VAL A O 1
ATOM 724 N N . LEU A 1 96 ? 0.972 6.438 10.137 1.00 50.69 96 LEU A N 1
ATOM 725 C CA . LEU A 1 96 ? -0.425 6.559 9.719 1.00 50.69 96 LEU A CA 1
ATOM 726 C C . LEU A 1 96 ? -1.171 7.726 10.383 1.00 50.69 96 LEU A C 1
ATOM 728 O O . LEU A 1 96 ? -2.243 8.115 9.937 1.00 50.69 96 LEU A O 1
ATOM 732 N N . GLY A 1 97 ? -0.634 8.289 11.464 1.00 48.38 97 GLY A N 1
ATOM 733 C CA . GLY A 1 97 ? -1.261 9.364 12.227 1.00 48.38 97 GLY A CA 1
ATOM 734 C C . GLY A 1 97 ? -0.696 10.761 11.943 1.00 48.38 97 GLY A C 1
ATOM 735 O O . GLY A 1 97 ? 0.318 10.940 11.260 1.00 48.38 97 GLY A O 1
ATOM 736 N N . PRO A 1 98 ? -1.342 11.791 12.518 1.00 43.75 98 PRO A N 1
ATOM 737 C CA . PRO A 1 98 ? -1.028 13.200 12.269 1.00 43.75 98 PRO A CA 1
ATOM 738 C C . PRO A 1 98 ? 0.348 13.635 12.797 1.00 43.75 98 PRO A C 1
ATOM 740 O O . PRO A 1 98 ? 0.774 14.754 12.524 1.00 43.75 98 PRO A O 1
ATOM 743 N N . ASP A 1 99 ? 1.049 12.763 13.524 1.00 45.19 99 ASP A N 1
ATOM 744 C CA . ASP A 1 99 ? 2.351 13.031 14.135 1.00 45.19 99 ASP A CA 1
ATOM 745 C C . ASP A 1 99 ? 3.527 12.464 13.310 1.00 45.19 99 ASP A C 1
ATOM 747 O O . ASP A 1 99 ? 4.663 12.449 13.793 1.00 45.19 99 ASP A O 1
ATOM 751 N N . PHE A 1 100 ? 3.297 12.021 12.061 1.00 54.16 100 PHE A N 1
ATOM 752 C CA . PHE A 1 100 ? 4.394 11.627 11.167 1.00 54.16 100 PHE A CA 1
ATOM 753 C C . PHE A 1 100 ? 5.375 12.765 10.946 1.00 54.16 100 PHE A C 1
ATOM 755 O O . PHE A 1 100 ? 5.062 13.770 10.311 1.00 54.16 100 PHE A O 1
ATOM 762 N N . VAL A 1 101 ? 6.586 12.584 11.463 1.00 48.78 101 VAL A N 1
ATOM 763 C CA . VAL A 1 101 ? 7.736 13.421 11.152 1.00 48.78 101 VAL A CA 1
ATOM 764 C C . VAL A 1 101 ? 8.599 12.625 10.188 1.00 48.78 101 VAL A C 1
ATOM 766 O O . VAL A 1 101 ? 9.312 11.703 10.600 1.00 48.78 101 VAL A O 1
ATOM 769 N N . SER A 1 102 ? 8.528 12.976 8.903 1.00 51.06 102 SER A N 1
ATOM 770 C CA . SER A 1 102 ? 9.492 12.477 7.925 1.00 51.06 102 SER A CA 1
ATOM 771 C C . SER A 1 102 ? 10.898 12.856 8.384 1.00 51.06 102 SER A C 1
ATOM 773 O O . SER A 1 102 ? 11.156 13.992 8.794 1.00 51.06 102 SER A O 1
ATOM 775 N N . ARG A 1 103 ? 11.815 11.885 8.380 1.00 52.69 103 ARG A N 1
ATOM 776 C CA . ARG A 1 103 ? 13.222 12.156 8.674 1.00 52.69 103 ARG A CA 1
ATOM 777 C C . ARG A 1 103 ? 13.827 12.830 7.454 1.00 52.69 103 ARG A C 1
ATOM 779 O O . ARG A 1 103 ? 14.127 12.164 6.472 1.00 52.69 103 ARG A O 1
ATOM 786 N N . GLN A 1 104 ? 14.061 14.131 7.551 1.00 44.06 104 GLN A N 1
ATOM 787 C CA . GLN A 1 104 ? 14.923 14.827 6.609 1.00 44.06 104 GLN A CA 1
ATOM 788 C C . GLN A 1 104 ? 16.367 14.369 6.880 1.00 44.06 104 GLN A C 1
ATOM 790 O O . GLN A 1 104 ? 16.933 14.672 7.930 1.00 44.06 104 GLN A O 1
ATOM 795 N N . GLY A 1 105 ? 16.928 13.538 5.998 1.00 36.97 105 GLY A N 1
ATOM 796 C CA . GLY A 1 105 ? 18.256 12.941 6.165 1.00 36.97 105 GLY A CA 1
ATOM 797 C C . GLY A 1 105 ? 19.166 13.219 4.972 1.00 36.97 105 GLY A C 1
ATOM 798 O O . GLY A 1 105 ? 18.798 12.870 3.859 1.00 36.97 105 GLY A O 1
ATOM 799 N N . MET A 1 106 ? 20.310 13.860 5.262 1.00 32.59 106 MET A N 1
ATOM 800 C CA . MET A 1 106 ? 21.592 14.122 4.554 1.00 32.59 106 MET A CA 1
ATOM 801 C C . MET A 1 106 ? 21.701 14.165 3.008 1.00 32.59 106 MET A C 1
ATOM 803 O O . MET A 1 106 ? 22.792 14.407 2.504 1.00 32.59 106 MET A O 1
ATOM 807 N N . MET A 1 107 ? 20.632 13.976 2.236 1.00 38.03 107 MET A N 1
ATOM 808 C CA . MET A 1 107 ? 20.699 13.899 0.7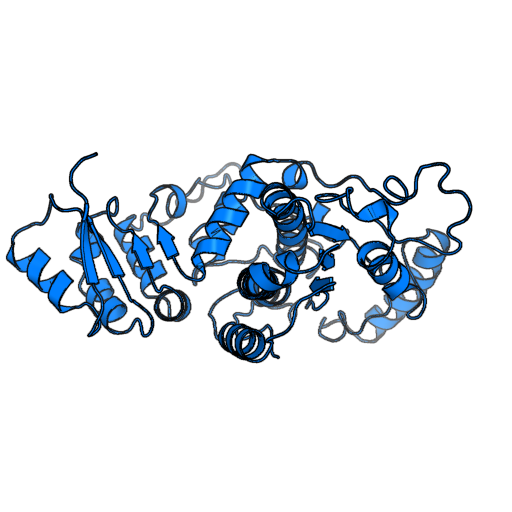73 1.00 38.03 107 MET A CA 1
ATOM 809 C C . MET A 1 107 ? 19.392 14.335 0.092 1.00 38.03 107 MET A C 1
ATOM 811 O O . MET A 1 107 ? 18.978 13.710 -0.874 1.00 38.03 107 MET A O 1
ATOM 815 N N . GLY A 1 108 ? 18.732 15.370 0.637 1.00 44.00 108 GLY A N 1
ATOM 816 C CA . GLY A 1 108 ? 17.618 16.116 0.023 1.00 44.00 108 GLY A CA 1
ATOM 817 C C . GLY A 1 108 ? 16.552 15.271 -0.693 1.00 44.00 108 GLY A C 1
ATOM 818 O O . GLY A 1 108 ? 16.734 14.881 -1.836 1.00 44.00 108 GLY A O 1
ATOM 819 N N . ASN A 1 109 ? 15.401 15.031 -0.062 1.00 45.34 109 ASN A N 1
ATOM 820 C CA . ASN A 1 109 ? 14.192 14.406 -0.644 1.00 45.34 109 ASN A CA 1
ATOM 821 C C . ASN A 1 109 ? 14.304 12.950 -1.152 1.00 45.34 109 ASN A C 1
ATOM 823 O O . 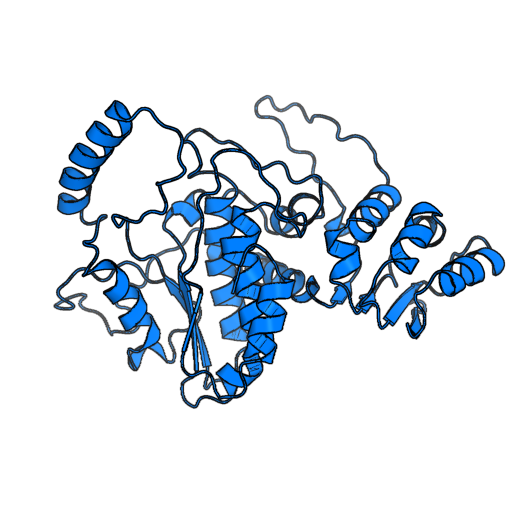ASN A 1 109 ? 13.288 12.264 -1.212 1.00 45.34 109 ASN A O 1
ATOM 827 N N . LEU A 1 110 ? 15.497 12.438 -1.472 1.00 44.38 110 LEU A N 1
ATOM 828 C CA . LEU A 1 110 ? 15.706 11.040 -1.874 1.00 44.38 110 LEU A CA 1
ATOM 829 C C . LEU A 1 110 ? 15.821 10.086 -0.674 1.00 44.38 110 LEU A C 1
ATOM 831 O O . LEU A 1 110 ? 15.455 8.917 -0.785 1.00 44.38 110 LEU A O 1
ATOM 835 N N . GLY A 1 111 ? 16.285 10.588 0.475 1.00 52.31 111 GLY A N 1
ATOM 836 C CA . GLY A 1 111 ? 16.204 9.913 1.773 1.00 52.31 111 GLY A CA 1
ATOM 837 C C . GLY A 1 111 ? 14.998 10.413 2.574 1.00 52.31 111 GLY A C 1
ATOM 838 O O . GLY A 1 111 ? 14.782 11.621 2.664 1.00 52.31 111 GLY A O 1
ATOM 839 N N . GLY A 1 112 ? 14.212 9.497 3.150 1.00 71.12 112 GLY A N 1
ATOM 840 C CA . GLY A 1 112 ? 12.988 9.812 3.902 1.00 71.12 112 GLY A CA 1
ATOM 841 C C . GLY A 1 112 ? 11.759 9.068 3.369 1.00 71.12 112 GLY A C 1
ATOM 842 O O . GLY A 1 112 ? 11.868 7.920 2.940 1.00 71.12 112 GLY A O 1
ATOM 843 N N . SER A 1 113 ? 10.598 9.735 3.357 1.00 73.12 113 SER A N 1
ATOM 844 C CA . SER A 1 113 ? 9.302 9.132 3.000 1.00 73.12 113 SER A CA 1
ATOM 845 C C . SER A 1 113 ? 9.280 8.487 1.610 1.00 73.12 113 SER A C 1
ATOM 847 O O . SER A 1 113 ? 8.596 7.486 1.409 1.00 73.12 113 SER A O 1
ATOM 849 N N . TYR A 1 114 ? 10.030 9.034 0.644 1.00 78.94 114 TYR A N 1
ATOM 850 C CA . TYR A 1 114 ? 10.137 8.444 -0.689 1.00 78.94 114 TYR A CA 1
ATOM 851 C C . TYR A 1 114 ? 10.793 7.061 -0.631 1.00 78.94 114 TYR A C 1
ATOM 853 O O . TYR A 1 114 ? 10.170 6.086 -1.046 1.00 78.94 114 TYR A O 1
ATOM 861 N N . ALA A 1 115 ? 11.997 6.953 -0.061 1.00 78.88 115 ALA A N 1
ATOM 862 C CA . ALA A 1 115 ? 12.695 5.681 0.131 1.00 78.88 115 ALA A CA 1
ATOM 863 C C . ALA A 1 115 ? 11.830 4.664 0.892 1.00 78.88 115 ALA A C 1
ATOM 865 O O . ALA A 1 115 ? 11.687 3.524 0.447 1.00 78.88 115 ALA A O 1
ATOM 866 N N . ASP A 1 116 ? 11.178 5.104 1.972 1.00 80.81 116 ASP A N 1
ATOM 867 C CA . ASP A 1 116 ? 10.281 4.264 2.769 1.00 80.81 116 ASP A CA 1
ATOM 868 C C . ASP A 1 116 ? 9.077 3.776 1.937 1.00 80.81 116 ASP A C 1
ATOM 870 O O . ASP A 1 116 ? 8.745 2.592 1.961 1.00 80.81 116 ASP A O 1
ATOM 874 N N . SER A 1 117 ? 8.472 4.644 1.115 1.00 84.31 117 SER A N 1
ATOM 875 C CA . SER A 1 117 ? 7.377 4.264 0.209 1.00 84.31 117 SER A CA 1
ATOM 876 C C . SER A 1 117 ? 7.811 3.247 -0.854 1.00 84.31 117 SER A C 1
ATOM 878 O O . SER A 1 117 ? 7.045 2.355 -1.219 1.00 84.31 117 SER A O 1
ATOM 880 N N . LYS A 1 118 ? 9.059 3.346 -1.332 1.00 89.56 118 LYS A N 1
ATOM 881 C CA . LYS A 1 118 ? 9.632 2.432 -2.326 1.00 89.56 118 LYS A CA 1
ATOM 882 C C . LYS A 1 118 ? 9.984 1.078 -1.710 1.00 89.56 118 LYS A C 1
ATOM 884 O O . LYS A 1 118 ? 9.725 0.053 -2.343 1.00 89.56 118 LYS A O 1
ATOM 889 N N . LEU A 1 119 ? 10.465 1.048 -0.467 1.00 87.81 119 LEU A N 1
ATOM 890 C CA . LEU A 1 119 ? 10.616 -0.194 0.296 1.00 87.81 119 LEU A CA 1
ATOM 891 C C . LEU A 1 119 ? 9.256 -0.860 0.555 1.00 87.81 119 LEU A C 1
ATOM 893 O O . LEU A 1 119 ? 9.113 -2.062 0.335 1.00 87.81 119 LEU A O 1
ATOM 897 N N . ALA A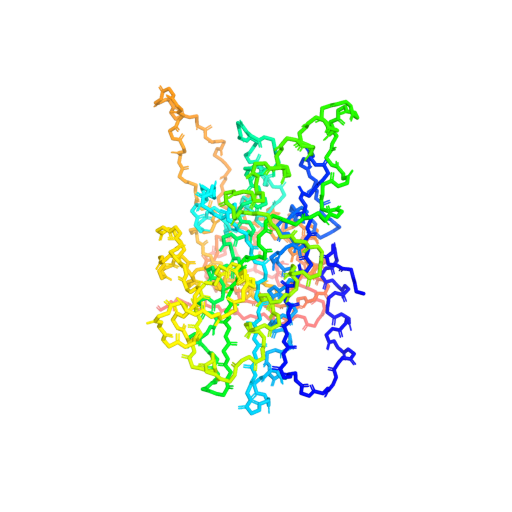 1 120 ? 8.241 -0.084 0.946 1.00 86.75 120 ALA A N 1
ATOM 898 C CA . ALA A 1 120 ? 6.896 -0.594 1.212 1.00 86.75 120 ALA A CA 1
ATOM 899 C C . ALA A 1 120 ? 6.287 -1.321 -0.002 1.00 86.75 120 ALA A C 1
ATOM 901 O O . ALA A 1 120 ? 5.691 -2.386 0.143 1.00 86.75 120 ALA A O 1
ATOM 902 N N . GLN A 1 121 ? 6.502 -0.809 -1.217 1.00 91.88 121 GLN A N 1
ATOM 903 C CA . GLN A 1 121 ? 6.077 -1.466 -2.458 1.00 91.88 121 GLN A CA 1
ATOM 904 C C . GLN A 1 121 ? 6.737 -2.843 -2.682 1.00 91.88 121 GLN A C 1
ATOM 906 O O . GLN A 1 121 ? 6.076 -3.767 -3.166 1.00 91.88 121 GLN A O 1
ATOM 911 N N . ILE A 1 122 ? 8.021 -2.997 -2.333 1.00 92.69 122 ILE A N 1
ATOM 912 C CA . ILE A 1 122 ? 8.749 -4.275 -2.453 1.00 92.69 122 ILE A CA 1
ATOM 913 C C . ILE A 1 122 ? 8.214 -5.271 -1.421 1.00 92.69 122 ILE A C 1
ATOM 915 O O . ILE A 1 122 ? 7.818 -6.382 -1.781 1.00 92.69 122 ILE A O 1
ATOM 919 N N . LEU A 1 123 ? 8.116 -4.840 -0.160 1.00 89.56 123 LEU A N 1
ATOM 920 C CA . LEU A 1 123 ? 7.568 -5.638 0.939 1.00 89.56 123 LEU A CA 1
ATOM 921 C C . LEU A 1 123 ? 6.150 -6.134 0.627 1.00 89.56 123 LEU A C 1
ATOM 923 O O . LEU A 1 123 ? 5.855 -7.323 0.758 1.00 89.56 123 LEU A O 1
ATOM 927 N N . PHE A 1 124 ? 5.286 -5.233 0.154 1.00 89.31 124 PHE A N 1
ATOM 928 C CA . PHE A 1 124 ? 3.919 -5.564 -0.228 1.00 89.31 124 PHE A CA 1
ATOM 929 C C . PHE A 1 124 ? 3.869 -6.540 -1.401 1.00 89.31 124 PHE A C 1
ATOM 931 O O . PHE A 1 124 ? 3.089 -7.488 -1.366 1.00 89.31 124 PHE A O 1
ATOM 938 N N . SER A 1 125 ? 4.734 -6.372 -2.406 1.00 93.69 125 SER A N 1
ATOM 939 C CA . SER A 1 125 ? 4.776 -7.284 -3.552 1.00 93.69 125 SER A CA 1
ATOM 940 C C . SER A 1 125 ? 5.098 -8.719 -3.139 1.00 93.69 125 SER A C 1
ATOM 942 O O . SER A 1 125 ? 4.442 -9.652 -3.609 1.00 93.69 125 SER A O 1
ATOM 944 N N . ALA A 1 126 ? 6.075 -8.885 -2.244 1.00 92.44 126 ALA A N 1
ATOM 945 C CA . ALA A 1 126 ? 6.460 -10.179 -1.693 1.00 92.44 126 ALA A CA 1
ATOM 946 C C . ALA A 1 126 ? 5.344 -10.789 -0.828 1.00 92.44 126 ALA A C 1
ATOM 948 O O . ALA A 1 126 ? 4.991 -11.956 -1.016 1.00 92.44 126 ALA A O 1
ATOM 949 N N . ALA A 1 127 ? 4.740 -9.993 0.064 1.00 88.69 127 ALA A N 1
ATOM 950 C CA . ALA A 1 127 ? 3.637 -10.428 0.923 1.00 88.69 127 ALA A CA 1
ATOM 951 C C . ALA A 1 127 ? 2.396 -10.859 0.135 1.00 88.69 127 ALA A C 1
ATOM 953 O O . ALA A 1 127 ? 1.766 -11.869 0.466 1.00 88.69 127 ALA A O 1
ATOM 954 N N . LEU A 1 128 ? 2.045 -10.088 -0.897 1.00 90.25 128 LEU A N 1
ATOM 955 C CA . LEU A 1 128 ? 0.853 -10.301 -1.703 1.00 90.25 128 LEU A CA 1
ATOM 956 C C . LEU A 1 128 ? 0.979 -11.556 -2.566 1.00 90.25 128 LEU A C 1
ATOM 958 O O . LEU A 1 128 ? 0.048 -12.352 -2.593 1.00 90.25 128 LEU A O 1
ATOM 962 N N . THR A 1 129 ? 2.133 -11.788 -3.203 1.00 94.31 129 THR A N 1
ATOM 963 C CA . THR A 1 129 ? 2.354 -12.982 -4.043 1.00 94.31 129 THR A CA 1
ATOM 964 C C . THR A 1 129 ? 2.035 -14.284 -3.312 1.00 94.31 129 THR A C 1
ATOM 966 O O . THR A 1 129 ? 1.434 -15.177 -3.894 1.00 94.31 129 THR A O 1
ATOM 969 N N . ARG A 1 130 ? 2.388 -14.392 -2.023 1.00 90.94 130 ARG A N 1
ATOM 970 C CA . ARG A 1 130 ? 2.142 -15.606 -1.225 1.00 90.94 130 ARG A CA 1
ATOM 971 C C . ARG A 1 130 ? 0.660 -15.884 -0.961 1.00 90.94 130 ARG A C 1
ATOM 973 O O . ARG A 1 130 ? 0.325 -16.970 -0.502 1.00 90.94 130 ARG A O 1
ATOM 980 N N . ARG A 1 131 ? -0.203 -14.893 -1.185 1.00 86.75 131 ARG A N 1
ATOM 981 C CA . ARG A 1 131 ? -1.639 -14.924 -0.877 1.00 86.75 131 ARG A CA 1
ATOM 982 C C . ARG A 1 131 ? -2.520 -15.006 -2.113 1.00 86.75 131 ARG A C 1
ATOM 984 O O . ARG A 1 131 ? -3.702 -15.295 -1.971 1.00 86.75 131 ARG A O 1
ATOM 991 N N . LEU A 1 132 ? -1.961 -14.707 -3.282 1.00 87.62 132 LEU A N 1
ATOM 992 C CA . LEU A 1 132 ? -2.682 -14.769 -4.543 1.00 87.62 132 LEU A CA 1
ATOM 993 C C . LEU A 1 132 ? -3.027 -16.215 -4.899 1.00 87.62 132 LEU A C 1
ATOM 995 O O . LEU A 1 132 ? -2.299 -17.154 -4.561 1.00 87.62 132 LEU A O 1
ATOM 999 N N . LYS A 1 133 ? -4.114 -16.388 -5.654 1.00 90.69 133 LYS A N 1
ATOM 1000 C CA . LYS A 1 133 ? -4.361 -17.642 -6.375 1.00 90.69 133 LYS A CA 1
ATOM 1001 C C . LYS A 1 133 ? -3.149 -18.013 -7.248 1.00 90.69 133 LYS A C 1
ATOM 1003 O O . LYS A 1 133 ? -2.509 -17.118 -7.795 1.00 90.69 133 LYS A O 1
ATOM 1008 N N . PRO A 1 134 ? -2.883 -19.312 -7.498 1.00 92.88 134 PRO A N 1
ATOM 1009 C CA . PRO A 1 134 ? -1.761 -19.746 -8.341 1.00 92.88 134 PRO A CA 1
ATOM 1010 C C . PRO A 1 134 ? -1.747 -19.181 -9.773 1.00 92.88 134 PRO A C 1
ATOM 1012 O O . PRO A 1 134 ? -0.717 -19.241 -10.439 1.00 92.88 134 PRO A O 1
ATOM 1015 N N . SER A 1 135 ? -2.882 -18.669 -10.265 1.00 92.12 135 SER A N 1
ATOM 1016 C CA . SER A 1 135 ? -3.002 -18.000 -11.566 1.00 92.12 135 SER A CA 1
ATOM 1017 C C . SER A 1 135 ? -2.451 -16.573 -11.577 1.00 92.12 135 SER A C 1
ATOM 1019 O O . SER A 1 135 ? -2.259 -16.022 -12.661 1.00 92.12 135 SER A O 1
ATOM 1021 N N . ALA A 1 136 ? -2.183 -15.972 -10.414 1.00 96.00 136 ALA A N 1
ATOM 1022 C CA . ALA A 1 136 ? -1.775 -14.582 -10.293 1.00 96.00 136 ALA A CA 1
ATOM 1023 C C . ALA A 1 136 ? -0.457 -14.411 -9.527 1.00 96.00 136 ALA A C 1
ATOM 1025 O O . ALA A 1 136 ? -0.162 -15.127 -8.573 1.00 96.00 136 ALA A O 1
ATOM 1026 N N . VAL A 1 137 ? 0.333 -13.415 -9.933 1.00 97.06 137 VAL A N 1
ATOM 1027 C CA . VAL A 1 137 ? 1.588 -13.046 -9.262 1.00 97.06 137 VAL A CA 1
ATOM 1028 C C . VAL A 1 137 ? 1.685 -11.544 -9.028 1.00 97.06 137 VAL A C 1
ATOM 1030 O O . VAL A 1 137 ? 1.217 -10.731 -9.821 1.00 97.06 137 VAL A O 1
ATOM 1033 N N . SER A 1 138 ? 2.346 -11.173 -7.937 1.00 96.50 138 SER A N 1
ATOM 1034 C CA . SER A 1 138 ? 2.715 -9.797 -7.608 1.00 96.50 138 SER A CA 1
ATOM 1035 C C . SER A 1 138 ? 4.231 -9.648 -7.575 1.00 96.50 138 SER A C 1
ATOM 1037 O O . SER A 1 138 ? 4.918 -10.458 -6.957 1.00 96.50 138 SER A O 1
ATOM 1039 N N . MET A 1 139 ? 4.770 -8.616 -8.210 1.00 95.56 139 MET A N 1
ATOM 1040 C CA . MET A 1 139 ? 6.209 -8.395 -8.362 1.00 95.56 139 MET A CA 1
ATOM 1041 C C . MET A 1 139 ? 6.544 -6.904 -8.344 1.00 95.56 139 MET A C 1
ATOM 1043 O O . MET A 1 139 ? 5.673 -6.047 -8.499 1.00 95.56 139 MET A O 1
ATOM 1047 N N . SER A 1 140 ? 7.817 -6.593 -8.115 1.00 94.75 140 SER A N 1
ATOM 1048 C CA . SER A 1 140 ? 8.310 -5.217 -8.043 1.00 94.75 140 SER A CA 1
ATOM 1049 C C . SER A 1 140 ? 9.508 -5.009 -8.961 1.00 94.75 140 SER A C 1
ATOM 1051 O O . SER A 1 140 ? 10.194 -5.959 -9.327 1.00 94.75 140 SER A O 1
ATOM 1053 N N . LEU A 1 141 ? 9.760 -3.768 -9.364 1.00 91.62 141 LEU A N 1
ATOM 1054 C CA . LEU A 1 141 ? 10.907 -3.422 -10.205 1.00 91.62 141 LEU A CA 1
ATOM 1055 C C . LEU A 1 141 ? 11.392 -2.003 -9.934 1.00 91.62 141 LEU A C 1
ATOM 1057 O O . LEU A 1 141 ? 10.648 -1.209 -9.362 1.00 91.62 141 LEU A O 1
ATOM 1061 N N . HIS A 1 142 ? 12.580 -1.645 -10.421 1.00 84.50 142 HIS A N 1
ATOM 1062 C CA . HIS A 1 142 ? 12.937 -0.241 -10.655 1.00 84.50 142 HIS A CA 1
ATOM 1063 C C . HIS A 1 142 ? 13.248 0.020 -12.137 1.00 84.50 142 HIS A C 1
ATOM 1065 O O . HIS A 1 142 ? 13.884 -0.818 -12.770 1.00 84.50 142 HIS A O 1
ATOM 1071 N N . PRO A 1 143 ? 12.816 1.161 -12.709 1.00 75.50 143 PRO A N 1
ATOM 1072 C CA . PRO A 1 143 ? 12.937 1.445 -14.142 1.00 75.50 143 PRO A CA 1
ATOM 1073 C C . PRO A 1 143 ? 14.193 2.262 -14.505 1.00 75.50 143 PRO A C 1
ATOM 1075 O O . PRO A 1 143 ? 14.201 2.958 -15.515 1.00 75.50 143 PRO A O 1
ATOM 1078 N N . ALA A 1 144 ? 15.241 2.213 -13.675 1.00 67.44 144 ALA A N 1
ATOM 1079 C CA . ALA A 1 144 ? 16.446 3.042 -13.759 1.00 67.44 144 ALA A CA 1
ATOM 1080 C C . ALA A 1 144 ? 16.163 4.521 -13.482 1.00 67.44 144 ALA A C 1
ATOM 1082 O O . ALA A 1 144 ? 15.018 4.955 -13.331 1.00 67.44 144 ALA A O 1
ATOM 1083 N N . ILE A 1 145 ? 17.227 5.323 -13.420 1.00 63.50 145 ILE A N 1
ATOM 1084 C CA . ILE A 1 145 ? 17.088 6.776 -13.383 1.00 63.50 145 ILE A CA 1
ATOM 1085 C C . ILE A 1 145 ? 16.765 7.241 -14.805 1.00 63.50 145 ILE A C 1
ATOM 1087 O O . ILE A 1 145 ? 17.572 7.134 -15.723 1.00 63.50 145 ILE A O 1
ATOM 1091 N N . THR A 1 146 ? 15.561 7.749 -15.012 1.00 57.56 146 THR A N 1
ATOM 1092 C CA . THR A 1 146 ? 15.093 8.225 -16.319 1.00 57.56 146 THR A CA 1
ATOM 1093 C C . THR A 1 146 ? 14.817 9.719 -16.238 1.00 57.56 146 THR A C 1
ATOM 1095 O O . THR A 1 146 ? 14.517 10.241 -15.162 1.00 57.56 146 THR A O 1
ATOM 1098 N N . GLN A 1 147 ? 14.933 10.435 -17.364 1.00 51.31 147 GLN A N 1
ATOM 1099 C CA . GLN A 1 147 ? 14.487 11.830 -17.445 1.00 51.31 147 GLN A CA 1
ATOM 1100 C C . GLN A 1 147 ? 12.967 11.874 -17.290 1.00 51.31 147 GLN A C 1
ATOM 1102 O O . GLN A 1 147 ? 12.223 11.800 -18.266 1.00 51.31 147 GLN A O 1
ATOM 1107 N N . THR A 1 148 ? 12.510 11.947 -16.050 1.00 51.47 148 THR A N 1
ATOM 1108 C CA . THR A 1 148 ? 11.102 12.064 -15.699 1.00 51.47 148 THR A CA 1
ATOM 1109 C C . THR A 1 148 ? 10.866 13.432 -15.094 1.00 51.47 148 THR A C 1
ATOM 1111 O O . THR A 1 148 ? 11.717 13.979 -14.396 1.00 51.47 148 THR A O 1
ATOM 1114 N N . GLU A 1 149 ? 9.655 13.945 -15.278 1.00 54.22 149 GLU A N 1
ATOM 1115 C CA . GLU A 1 149 ? 9.171 15.140 -14.579 1.00 54.22 149 GLU A CA 1
ATOM 1116 C C . GLU A 1 149 ? 9.031 14.908 -13.058 1.00 54.22 149 GLU A C 1
ATOM 1118 O O . GLU A 1 149 ? 8.440 15.715 -12.348 1.00 54.22 149 GLU A O 1
ATOM 1123 N N . LEU A 1 150 ? 9.533 13.791 -12.521 1.00 53.81 150 LEU A N 1
ATOM 1124 C CA . LEU A 1 150 ? 9.507 13.484 -11.097 1.00 53.81 150 LEU A CA 1
ATOM 1125 C C . LEU A 1 150 ? 10.330 14.505 -10.291 1.00 53.81 150 LEU A C 1
ATOM 1127 O O . LEU A 1 150 ? 9.980 14.811 -9.158 1.00 53.81 150 LEU A O 1
ATOM 1131 N N . LEU A 1 151 ? 11.375 15.086 -10.896 1.00 55.34 151 LEU A N 1
ATOM 1132 C CA . LEU A 1 151 ? 12.217 16.131 -10.295 1.00 55.34 151 LEU A CA 1
ATOM 1133 C C . LEU A 1 151 ? 11.687 17.562 -10.511 1.00 55.34 151 LEU A C 1
ATOM 1135 O O . LEU A 1 151 ? 12.343 18.525 -10.098 1.00 55.34 151 LEU A O 1
ATOM 1139 N N . ARG A 1 152 ? 10.520 17.733 -11.155 1.00 53.12 152 ARG A N 1
ATOM 1140 C CA . ARG A 1 152 ? 10.002 19.060 -11.535 1.00 53.12 152 ARG A CA 1
ATOM 1141 C C . ARG A 1 152 ? 9.797 19.978 -10.323 1.00 53.12 152 ARG A C 1
ATOM 1143 O O . ARG A 1 152 ? 10.122 21.160 -10.396 1.00 53.12 152 ARG A O 1
ATOM 1150 N N . ASP A 1 153 ? 9.375 19.399 -9.196 1.00 51.56 153 ASP A N 1
ATOM 1151 C CA . ASP A 1 153 ? 9.006 20.117 -7.969 1.00 51.56 153 ASP A CA 1
ATOM 1152 C C . ASP A 1 153 ? 10.152 20.241 -6.947 1.00 51.56 153 ASP A C 1
ATOM 1154 O O . ASP A 1 153 ? 9.988 20.860 -5.895 1.00 51.56 153 ASP A O 1
ATOM 1158 N N . VAL A 1 154 ? 11.340 19.696 -7.243 1.00 54.31 154 VAL A N 1
ATOM 1159 C CA . VAL A 1 154 ? 12.522 19.874 -6.385 1.00 54.31 154 VAL A CA 1
ATOM 1160 C C . VAL A 1 154 ? 13.021 21.313 -6.540 1.00 54.31 154 VAL A C 1
ATOM 1162 O O . VAL A 1 154 ? 13.451 21.716 -7.624 1.00 54.31 154 VAL A O 1
ATOM 1165 N N . LYS A 1 155 ? 12.935 22.118 -5.476 1.00 45.78 155 LYS A N 1
ATOM 1166 C CA . LYS A 1 155 ? 13.430 23.503 -5.448 1.00 45.78 155 LYS A CA 1
ATOM 1167 C C . LYS A 1 155 ? 14.963 23.515 -5.368 1.00 45.78 155 LYS A C 1
ATOM 1169 O O . LYS A 1 155 ? 15.510 23.527 -4.277 1.00 45.78 155 LYS A O 1
ATOM 1174 N N . ASP A 1 156 ? 15.633 23.563 -6.516 1.00 53.84 156 ASP A N 1
ATOM 1175 C CA . ASP A 1 156 ? 17.062 23.890 -6.624 1.00 53.84 156 ASP A CA 1
ATOM 1176 C C . ASP A 1 156 ? 17.289 24.911 -7.743 1.00 53.84 156 ASP A C 1
ATOM 1178 O O . ASP A 1 156 ? 16.532 24.953 -8.719 1.00 53.84 156 ASP A O 1
ATOM 1182 N N . SER A 1 157 ? 18.319 25.756 -7.595 1.00 51.47 157 SER A N 1
ATOM 1183 C CA . SER A 1 157 ? 18.630 26.810 -8.571 1.00 51.47 157 SER A CA 1
ATOM 1184 C C . SER A 1 157 ? 18.825 26.224 -9.977 1.00 51.47 157 SER A C 1
ATOM 1186 O O . SER A 1 157 ? 19.459 25.179 -10.144 1.00 51.47 157 SER A O 1
ATOM 1188 N N . ALA A 1 158 ? 18.306 26.907 -11.003 1.00 54.62 158 ALA A N 1
ATOM 1189 C CA . ALA A 1 158 ? 18.328 26.440 -12.394 1.00 54.62 158 ALA A CA 1
ATOM 1190 C C . ALA A 1 158 ? 19.740 26.066 -12.896 1.00 54.62 158 ALA A C 1
ATOM 1192 O O . ALA A 1 158 ? 19.896 25.162 -13.712 1.00 54.62 158 ALA A O 1
ATOM 1193 N N . MET A 1 159 ? 20.775 26.716 -12.358 1.00 40.88 159 MET A N 1
ATOM 1194 C CA . MET A 1 159 ? 22.178 26.461 -12.682 1.00 40.88 159 MET A CA 1
ATOM 1195 C C . MET A 1 159 ? 22.699 25.138 -12.093 1.00 40.88 159 MET A C 1
ATOM 1197 O O . MET A 1 159 ? 23.439 24.424 -12.766 1.00 40.88 159 MET A O 1
ATOM 1201 N N . VAL A 1 160 ? 22.279 24.773 -10.875 1.00 52.84 160 VAL A N 1
ATOM 1202 C CA . VAL A 1 160 ? 22.630 23.491 -10.233 1.00 52.84 160 VAL A CA 1
ATOM 1203 C C . VAL A 1 160 ? 21.890 22.334 -10.902 1.00 52.84 160 VAL A C 1
ATOM 1205 O O . VAL A 1 160 ? 22.525 21.325 -11.203 1.00 52.84 160 VAL A O 1
ATOM 1208 N N . LYS A 1 161 ? 20.601 22.513 -11.239 1.00 55.66 161 LYS A N 1
ATOM 1209 C CA . LYS A 1 161 ? 19.839 21.538 -12.041 1.00 55.66 161 LYS A CA 1
ATOM 1210 C C . LYS A 1 161 ? 20.503 21.282 -13.391 1.00 55.66 161 LYS A C 1
ATOM 1212 O O . LYS A 1 161 ? 20.731 20.134 -13.744 1.00 55.66 161 LYS A O 1
ATOM 1217 N N . PHE A 1 162 ? 20.899 22.337 -14.102 1.00 51.59 162 PHE A N 1
ATOM 1218 C CA . PHE A 1 162 ? 21.545 22.212 -15.409 1.00 51.59 162 PHE A CA 1
ATOM 1219 C C . PHE A 1 162 ? 22.901 21.482 -15.344 1.00 51.59 162 PHE A C 1
ATOM 1221 O O . PHE A 1 162 ? 23.165 20.590 -16.151 1.00 51.59 162 PHE A O 1
ATOM 1228 N N . LEU A 1 163 ? 23.755 21.813 -14.367 1.00 46.50 163 LEU A N 1
ATOM 1229 C CA . LEU A 1 163 ? 25.066 21.172 -14.184 1.00 46.50 163 LEU A CA 1
ATOM 1230 C C . LEU A 1 163 ? 24.956 19.719 -13.692 1.00 46.50 163 LEU A C 1
ATOM 1232 O O . LEU A 1 163 ? 25.667 18.854 -14.206 1.00 46.50 163 LEU A O 1
ATOM 1236 N N . GLN A 1 164 ? 24.051 19.427 -12.750 1.00 54.22 164 GLN A N 1
ATOM 1237 C CA . GLN A 1 164 ? 23.787 18.056 -12.301 1.00 54.22 164 GLN A CA 1
ATOM 1238 C C . GLN A 1 164 ? 23.161 17.217 -13.411 1.00 54.22 164 GLN A C 1
ATOM 1240 O O . GLN A 1 164 ? 23.620 16.105 -13.646 1.00 54.22 164 GLN A O 1
ATOM 1245 N N . GLU A 1 165 ? 22.174 17.734 -14.143 1.00 56.62 165 GLU A N 1
ATOM 1246 C CA . GLU A 1 165 ? 21.573 17.005 -15.256 1.00 56.62 165 GLU A CA 1
ATOM 1247 C C . GLU A 1 165 ? 22.624 16.675 -16.316 1.00 56.62 165 GLU A C 1
ATOM 1249 O O . GLU A 1 165 ? 22.764 15.516 -16.671 1.00 56.62 165 GLU A O 1
ATOM 1254 N N . GLN A 1 166 ? 23.444 17.621 -16.775 1.00 52.28 166 GLN A N 1
ATOM 1255 C CA . GLN A 1 166 ? 24.408 17.343 -17.850 1.00 52.28 166 GLN A CA 1
ATOM 1256 C C . GLN A 1 166 ? 25.524 16.359 -17.442 1.00 52.28 166 GLN A C 1
ATOM 1258 O O . GLN A 1 166 ? 25.901 15.488 -18.234 1.00 52.28 166 GLN A O 1
ATOM 1263 N N . VAL A 1 167 ? 26.044 16.456 -16.213 1.00 52.59 167 VAL A N 1
ATOM 1264 C CA . VAL A 1 167 ? 27.153 15.612 -15.729 1.00 52.59 167 VAL A CA 1
ATOM 1265 C C . VAL A 1 167 ? 26.661 14.233 -15.290 1.00 52.59 167 VAL A C 1
ATOM 1267 O O . VAL A 1 167 ? 27.219 13.216 -15.712 1.00 52.59 167 VAL A O 1
ATOM 1270 N N . LEU A 1 168 ? 25.576 14.174 -14.512 1.00 55.19 168 LEU A N 1
ATOM 1271 C CA . LEU A 1 168 ? 24.990 12.917 -14.052 1.00 55.19 168 LEU A CA 1
ATOM 1272 C C . LEU A 1 168 ? 24.407 12.131 -15.236 1.00 55.19 168 LEU A C 1
ATOM 1274 O O . LEU A 1 168 ? 24.508 10.913 -15.244 1.00 55.19 168 LEU A O 1
ATOM 1278 N N . GLN A 1 169 ? 23.879 12.795 -16.276 1.00 54.41 169 GLN A N 1
ATOM 1279 C CA . GLN A 1 169 ? 23.399 12.132 -17.500 1.00 54.41 169 GLN A CA 1
ATOM 1280 C C . GLN A 1 169 ? 24.509 11.467 -18.301 1.00 54.41 169 GLN A C 1
ATOM 1282 O O . GLN A 1 169 ? 24.322 10.359 -18.803 1.00 54.41 169 GLN A O 1
ATOM 1287 N N . ARG A 1 170 ? 25.660 12.130 -18.445 1.00 49.22 170 ARG A N 1
ATOM 1288 C CA . ARG A 1 170 ? 26.789 11.569 -19.196 1.00 49.22 170 ARG A CA 1
ATOM 1289 C C . ARG A 1 170 ? 27.445 10.425 -18.434 1.00 49.22 170 ARG A C 1
ATOM 1291 O O . ARG A 1 170 ? 27.654 9.366 -19.013 1.00 49.22 170 ARG A O 1
ATOM 1298 N N . ILE A 1 171 ? 27.696 10.605 -17.139 1.00 50.66 171 ILE A N 1
ATOM 1299 C CA . ILE A 1 171 ? 28.297 9.565 -16.297 1.00 50.66 171 ILE A CA 1
ATOM 1300 C C . ILE A 1 171 ? 27.293 8.424 -16.076 1.00 50.66 171 ILE A C 1
ATOM 1302 O O . ILE A 1 171 ? 27.618 7.268 -16.299 1.00 50.66 171 ILE A O 1
ATOM 1306 N N . GLY A 1 172 ? 26.036 8.719 -15.754 1.00 50.81 172 GLY A N 1
ATOM 1307 C CA . GLY A 1 172 ? 24.990 7.720 -15.515 1.00 50.81 172 GLY A CA 1
ATOM 1308 C C . GLY A 1 172 ? 24.634 6.865 -16.733 1.00 50.81 172 GLY A C 1
ATOM 1309 O O . GLY A 1 172 ? 24.278 5.701 -16.560 1.00 50.81 172 GLY A O 1
ATOM 1310 N N . ARG A 1 173 ? 24.775 7.391 -17.960 1.00 53.78 173 ARG A N 1
ATOM 1311 C CA . ARG A 1 173 ? 24.682 6.580 -19.189 1.00 53.78 173 ARG A CA 1
ATOM 1312 C C . ARG A 1 173 ? 25.874 5.645 -19.361 1.00 53.78 173 ARG A C 1
ATOM 1314 O O . ARG A 1 173 ? 25.680 4.497 -19.735 1.00 53.78 173 ARG A O 1
ATOM 1321 N N . VAL A 1 174 ? 27.086 6.121 -19.077 1.00 48.00 174 VAL A N 1
ATOM 1322 C CA . VAL A 1 174 ? 28.322 5.327 -19.204 1.00 48.00 174 VAL A CA 1
ATOM 1323 C C . VAL A 1 174 ? 28.394 4.224 -18.145 1.00 48.00 174 VAL A C 1
ATOM 1325 O O . VAL A 1 174 ? 28.850 3.126 -18.436 1.00 48.00 174 VAL A O 1
ATOM 1328 N N . VAL A 1 175 ? 27.903 4.493 -16.934 1.00 49.62 175 VAL A N 1
ATOM 1329 C CA . VAL A 1 175 ? 27.906 3.542 -15.809 1.00 49.62 175 VAL A CA 1
ATOM 1330 C C . VAL A 1 175 ? 26.631 2.671 -15.791 1.00 49.62 175 VAL A C 1
ATOM 1332 O O . VAL A 1 175 ? 26.482 1.809 -14.935 1.00 49.62 175 VAL A O 1
ATOM 1335 N N . GLY A 1 176 ? 25.709 2.856 -16.746 1.00 51.50 176 GLY A N 1
ATOM 1336 C CA . GLY A 1 176 ? 24.539 1.985 -16.909 1.00 51.50 176 GLY A CA 1
ATOM 1337 C C . GLY A 1 176 ? 23.486 2.120 -15.806 1.00 51.50 176 GLY A C 1
ATOM 1338 O O . GLY A 1 176 ? 22.863 1.131 -15.450 1.00 51.50 176 GLY A O 1
ATOM 1339 N N . PHE A 1 177 ? 23.281 3.324 -15.258 1.00 55.91 177 PHE A N 1
ATOM 1340 C CA . PHE A 1 177 ? 22.215 3.622 -14.284 1.00 55.91 177 PHE A CA 1
ATOM 1341 C C . PHE A 1 177 ? 21.134 4.567 -14.827 1.00 55.91 177 PHE A C 1
ATOM 1343 O O . PHE A 1 177 ? 20.100 4.745 -14.178 1.00 55.91 177 PHE A O 1
ATOM 1350 N N . MET A 1 178 ? 21.331 5.146 -16.020 1.00 59.03 178 MET A N 1
ATOM 1351 C CA . MET A 1 178 ? 20.332 5.983 -16.691 1.00 59.03 178 MET A CA 1
ATOM 1352 C C . MET A 1 178 ? 19.774 5.368 -17.970 1.00 59.03 178 MET A C 1
ATOM 1354 O O . MET A 1 178 ? 20.527 4.839 -18.783 1.00 59.03 178 MET A O 1
ATOM 1358 N N . GLN A 1 179 ? 18.458 5.481 -18.159 1.00 65.06 179 GLN A N 1
ATOM 1359 C CA . GLN A 1 179 ? 17.752 5.033 -19.363 1.00 65.06 179 GLN A CA 1
ATOM 1360 C C . GLN A 1 179 ? 17.135 6.206 -20.132 1.00 65.06 179 GLN A C 1
ATOM 1362 O O . GLN A 1 179 ? 16.802 7.252 -19.564 1.00 65.06 179 GLN A O 1
ATOM 1367 N N . THR A 1 180 ? 16.981 6.025 -21.446 1.00 68.00 180 THR A N 1
ATOM 1368 C CA . THR A 1 180 ? 16.220 6.954 -22.291 1.00 68.00 180 THR A CA 1
ATOM 1369 C C . THR A 1 180 ? 14.732 6.886 -21.935 1.00 68.00 180 THR A C 1
ATOM 1371 O O . THR A 1 180 ? 14.273 5.908 -21.346 1.00 68.00 180 THR A O 1
ATOM 1374 N N . LYS A 1 181 ? 13.945 7.901 -22.318 1.00 69.19 181 LYS A N 1
ATOM 1375 C CA . LYS A 1 181 ? 12.478 7.855 -22.161 1.00 69.19 181 LYS A CA 1
ATOM 1376 C C . LYS A 1 181 ? 11.845 6.673 -22.915 1.00 69.19 181 LYS A C 1
ATOM 1378 O O . LYS A 1 181 ? 10.819 6.167 -22.476 1.00 69.19 181 LYS A O 1
ATOM 1383 N N . GLU A 1 182 ? 12.459 6.232 -24.012 1.00 74.62 182 GLU A N 1
ATOM 1384 C CA . GLU A 1 182 ? 11.997 5.100 -24.828 1.00 74.62 182 GLU A CA 1
ATOM 1385 C C . GLU A 1 182 ? 12.354 3.740 -24.212 1.00 74.62 182 GLU A C 1
ATOM 1387 O O . GLU A 1 182 ? 11.600 2.776 -24.344 1.00 74.62 182 GLU A O 1
ATOM 1392 N N . ASP A 1 183 ? 13.488 3.654 -23.513 1.00 72.81 183 ASP A N 1
ATOM 1393 C CA . ASP A 1 183 ? 13.924 2.434 -22.829 1.00 72.81 183 ASP A CA 1
ATOM 1394 C C . ASP A 1 183 ? 13.287 2.272 -21.452 1.00 72.81 183 ASP A C 1
ATOM 1396 O O . ASP A 1 183 ? 13.027 1.146 -21.031 1.00 72.81 183 ASP A O 1
ATOM 1400 N N . ALA A 1 184 ? 12.979 3.393 -20.793 1.00 70.75 184 ALA A N 1
ATOM 1401 C CA . ALA A 1 184 ? 12.372 3.455 -19.471 1.00 70.75 184 ALA A CA 1
ATOM 1402 C C . ALA A 1 184 ? 11.215 2.461 -19.268 1.00 70.75 184 ALA A C 1
ATOM 1404 O O . ALA A 1 184 ? 11.270 1.721 -18.292 1.00 70.75 184 ALA A O 1
ATOM 1405 N N . PRO A 1 185 ? 10.186 2.382 -20.143 1.00 81.25 185 PRO A N 1
ATOM 1406 C CA . PRO A 1 185 ? 9.058 1.477 -19.932 1.00 81.25 185 PRO A CA 1
ATOM 1407 C C . PRO A 1 185 ? 9.372 0.008 -20.239 1.00 81.25 185 PRO A C 1
ATOM 1409 O O . PRO A 1 185 ? 8.559 -0.852 -19.906 1.00 81.25 185 PRO A O 1
ATOM 1412 N N . LYS A 1 186 ? 10.503 -0.322 -20.881 1.00 82.44 186 LYS A N 1
ATOM 1413 C CA . LYS A 1 186 ? 10.784 -1.695 -21.346 1.00 82.44 186 LYS A CA 1
ATOM 1414 C C . LYS A 1 186 ? 10.857 -2.683 -20.189 1.00 82.44 186 LYS A C 1
ATOM 1416 O O . LYS A 1 186 ? 10.365 -3.800 -20.318 1.00 82.44 186 LYS A O 1
ATOM 1421 N N . THR A 1 187 ? 11.403 -2.259 -19.052 1.00 83.06 187 THR A N 1
ATOM 1422 C CA . THR A 1 187 ? 11.454 -3.080 -17.836 1.00 83.06 187 THR A CA 1
ATOM 1423 C C . THR A 1 187 ? 10.046 -3.341 -17.302 1.00 83.06 187 THR A C 1
ATOM 1425 O O . THR A 1 187 ? 9.699 -4.491 -17.045 1.00 83.06 187 THR A O 1
ATOM 1428 N N . GLN A 1 188 ? 9.199 -2.309 -17.210 1.00 88.12 188 GLN A N 1
ATOM 1429 C CA . GLN A 1 188 ? 7.797 -2.451 -16.806 1.00 88.12 188 GLN A CA 1
ATOM 1430 C C . GLN A 1 188 ? 7.047 -3.393 -17.737 1.00 88.12 188 GLN A C 1
ATOM 1432 O O . GLN A 1 188 ? 6.375 -4.295 -17.254 1.00 88.12 188 GLN A O 1
ATOM 1437 N N . VAL A 1 189 ? 7.176 -3.205 -19.053 1.00 89.69 189 VAL A N 1
ATOM 1438 C CA . VAL A 1 189 ? 6.501 -4.042 -20.051 1.00 89.69 189 VAL A CA 1
ATOM 1439 C C . VAL A 1 189 ? 6.980 -5.484 -19.943 1.00 89.69 189 VAL A C 1
ATOM 1441 O O . VAL A 1 189 ? 6.149 -6.381 -19.899 1.00 89.69 189 VAL A O 1
ATOM 1444 N N . HIS A 1 190 ? 8.288 -5.722 -19.834 1.00 87.69 190 HIS A N 1
ATOM 1445 C CA . HIS A 1 190 ? 8.828 -7.071 -19.685 1.00 87.69 190 HIS A CA 1
ATOM 1446 C C . HIS A 1 190 ? 8.279 -7.767 -18.434 1.00 87.69 190 HIS A C 1
ATOM 1448 O O . HIS A 1 190 ? 7.735 -8.865 -18.535 1.00 87.69 190 HIS A O 1
ATOM 1454 N N . VAL A 1 191 ? 8.351 -7.110 -17.273 1.00 90.00 191 VAL A N 1
ATOM 1455 C CA . VAL A 1 191 ? 7.821 -7.652 -16.013 1.00 90.00 191 VAL A CA 1
ATOM 1456 C C . VAL A 1 191 ? 6.305 -7.885 -16.112 1.00 90.00 191 VAL A C 1
ATOM 1458 O O . VAL A 1 191 ? 5.793 -8.924 -15.698 1.00 90.00 191 VAL A O 1
ATOM 1461 N N . ALA A 1 192 ? 5.586 -6.967 -16.756 1.00 92.69 192 ALA A N 1
ATOM 1462 C CA . ALA A 1 192 ? 4.145 -7.045 -16.949 1.00 92.69 192 ALA A CA 1
ATOM 1463 C C . ALA A 1 192 ? 3.697 -8.144 -17.922 1.00 92.69 192 ALA A C 1
ATOM 1465 O O . ALA A 1 192 ? 2.612 -8.674 -17.730 1.00 92.69 192 ALA A O 1
ATOM 1466 N N . THR A 1 193 ? 4.476 -8.510 -18.947 1.00 91.75 193 THR A N 1
ATOM 1467 C CA . THR A 1 193 ? 3.959 -9.350 -20.053 1.00 91.75 193 THR A CA 1
ATOM 1468 C C . THR A 1 193 ? 4.759 -10.614 -20.352 1.00 91.75 193 THR A C 1
ATOM 1470 O O . THR A 1 193 ? 4.224 -11.533 -20.969 1.00 91.75 193 THR A O 1
ATOM 1473 N N . HIS A 1 194 ? 6.009 -10.737 -19.894 1.00 90.44 194 HIS A N 1
ATOM 1474 C CA . HIS A 1 194 ? 6.850 -11.870 -20.279 1.00 90.44 194 HIS A CA 1
ATOM 1475 C C . HIS A 1 194 ? 6.335 -13.202 -19.686 1.00 90.44 194 HIS A C 1
ATOM 1477 O O . HIS A 1 194 ? 6.228 -13.312 -18.460 1.00 90.44 194 HIS A O 1
ATOM 1483 N N . PRO A 1 195 ? 6.026 -14.240 -20.491 1.00 89.31 195 PRO A N 1
ATOM 1484 C CA . PRO A 1 195 ? 5.372 -15.466 -20.009 1.00 89.31 195 PRO A CA 1
ATOM 1485 C C . PRO A 1 195 ? 6.145 -16.222 -18.923 1.00 89.31 195 PRO A C 1
ATOM 1487 O O . PRO A 1 195 ? 5.541 -16.711 -17.972 1.00 89.31 195 PRO A O 1
ATOM 1490 N N . ALA A 1 196 ? 7.480 -16.251 -19.011 1.00 87.62 196 ALA A N 1
ATOM 1491 C CA . ALA A 1 196 ? 8.333 -16.923 -18.022 1.00 87.62 196 ALA A CA 1
ATOM 1492 C C . ALA A 1 196 ? 8.167 -16.373 -16.591 1.00 87.62 196 ALA A C 1
ATOM 1494 O O . ALA A 1 196 ? 8.411 -17.074 -15.614 1.00 87.62 196 ALA A O 1
ATOM 1495 N N . LEU A 1 197 ? 7.689 -15.132 -16.453 1.00 89.62 197 LEU A N 1
ATOM 1496 C CA . LEU A 1 197 ? 7.526 -14.475 -15.158 1.00 89.62 197 LEU A CA 1
ATOM 1497 C C . LEU A 1 197 ? 6.233 -14.862 -14.432 1.00 89.62 197 LEU A C 1
ATOM 1499 O O . LEU A 1 197 ? 6.056 -14.493 -13.274 1.00 89.62 197 LEU A O 1
ATOM 1503 N N . GLN A 1 198 ? 5.356 -15.662 -15.052 1.00 89.75 198 GLN A N 1
ATOM 1504 C CA . GLN A 1 198 ? 4.073 -16.059 -14.455 1.00 89.75 198 GLN A CA 1
ATOM 1505 C C . GLN A 1 198 ? 4.219 -16.868 -13.158 1.00 89.75 198 GLN A C 1
ATOM 1507 O O . GLN A 1 198 ? 3.265 -16.986 -12.400 1.00 89.75 198 GLN A O 1
ATOM 1512 N N . LYS A 1 199 ? 5.404 -17.428 -12.889 1.00 88.12 199 LYS A N 1
ATOM 1513 C CA . LYS A 1 199 ? 5.715 -18.169 -11.655 1.00 88.12 199 LYS A CA 1
ATOM 1514 C C . LYS A 1 199 ? 6.800 -17.500 -10.809 1.00 88.12 199 LYS A C 1
ATOM 1516 O O . LYS A 1 199 ? 7.280 -18.088 -9.847 1.00 88.12 199 LYS A O 1
ATOM 1521 N N . ALA A 1 200 ? 7.188 -16.276 -11.159 1.00 89.56 200 ALA A N 1
ATOM 1522 C CA . ALA A 1 200 ? 8.328 -15.574 -10.576 1.00 89.56 200 ALA A CA 1
ATOM 1523 C C . ALA A 1 200 ? 7.898 -14.464 -9.592 1.00 89.56 200 ALA A C 1
ATOM 1525 O O . ALA A 1 200 ? 8.578 -13.451 -9.437 1.00 89.56 200 ALA A O 1
ATOM 1526 N N . GLY A 1 201 ? 6.741 -14.637 -8.942 1.00 90.69 201 GLY A N 1
ATOM 1527 C CA . GLY A 1 201 ? 6.184 -13.671 -7.997 1.00 90.69 201 GLY A CA 1
ATOM 1528 C C . GLY A 1 201 ? 7.107 -13.370 -6.810 1.00 90.69 201 GLY A C 1
ATOM 1529 O O . GLY A 1 201 ? 7.963 -14.165 -6.429 1.00 90.69 201 GLY A O 1
ATOM 1530 N N . GLY A 1 202 ? 6.920 -12.197 -6.210 1.00 89.69 202 GLY A N 1
ATOM 1531 C CA . GLY A 1 202 ? 7.630 -11.730 -5.019 1.00 89.69 202 GLY A CA 1
ATOM 1532 C C . GLY A 1 202 ? 9.057 -11.254 -5.283 1.00 89.69 202 GLY A C 1
ATOM 1533 O O . GLY A 1 202 ? 9.739 -10.842 -4.351 1.00 89.69 202 GLY A O 1
ATOM 1534 N N . ARG A 1 203 ? 9.504 -11.288 -6.542 1.00 91.25 203 ARG A N 1
ATOM 1535 C CA . ARG A 1 203 ? 10.840 -10.853 -6.953 1.00 91.25 203 ARG A CA 1
ATOM 1536 C C . ARG A 1 203 ? 10.903 -9.350 -7.233 1.00 91.25 203 ARG A C 1
ATOM 1538 O O . ARG A 1 203 ? 9.887 -8.697 -7.507 1.00 91.25 203 ARG A O 1
ATOM 1545 N N . TYR A 1 204 ? 12.126 -8.827 -7.167 1.00 90.50 204 TYR A N 1
ATOM 1546 C CA . TYR A 1 204 ? 12.483 -7.454 -7.508 1.00 90.50 204 TYR A CA 1
ATOM 1547 C C . TYR A 1 204 ? 13.387 -7.435 -8.745 1.00 90.50 204 TYR A C 1
ATOM 1549 O O . TYR A 1 204 ? 14.434 -8.086 -8.767 1.00 90.50 204 TYR A O 1
ATOM 1557 N N . TYR A 1 205 ? 12.975 -6.695 -9.773 1.00 88.06 205 TYR A N 1
ATOM 1558 C CA . TYR A 1 205 ? 13.663 -6.639 -11.062 1.00 88.06 205 TYR A CA 1
ATOM 1559 C C . TYR A 1 205 ? 14.392 -5.307 -11.268 1.00 88.06 205 TYR A C 1
ATOM 1561 O O . TYR A 1 205 ? 13.847 -4.227 -11.032 1.00 88.06 205 TYR A O 1
ATOM 1569 N N . SER A 1 206 ? 15.631 -5.388 -11.744 1.00 79.62 206 SER A N 1
ATOM 1570 C CA . SER A 1 206 ? 16.402 -4.247 -12.226 1.00 79.62 206 SER A CA 1
ATOM 1571 C C . SER A 1 206 ? 16.082 -3.895 -13.676 1.00 79.62 206 SER A C 1
ATOM 1573 O O . SER A 1 206 ? 15.502 -4.702 -14.405 1.00 79.62 206 SER A O 1
ATOM 1575 N N . PRO A 1 207 ? 16.503 -2.698 -14.111 1.00 73.56 207 PRO A N 1
ATOM 1576 C CA . PRO A 1 207 ? 16.355 -2.240 -15.469 1.00 73.56 207 PRO A CA 1
ATOM 1577 C C . PRO A 1 207 ? 16.961 -3.213 -16.453 1.00 73.56 207 PRO A C 1
ATOM 1579 O O . PRO A 1 207 ? 18.120 -3.616 -16.346 1.00 73.56 207 PRO A O 1
ATOM 1582 N N . ILE A 1 208 ? 16.163 -3.534 -17.455 1.00 69.50 208 ILE A N 1
ATOM 1583 C CA . ILE A 1 208 ? 16.603 -4.301 -18.599 1.00 69.50 208 ILE A CA 1
ATOM 1584 C C . ILE A 1 208 ? 17.120 -3.279 -19.606 1.00 69.50 208 ILE A C 1
ATOM 1586 O O . ILE A 1 208 ? 16.346 -2.596 -20.278 1.00 69.50 208 ILE A O 1
ATOM 1590 N N . TYR A 1 209 ? 18.439 -3.113 -19.658 1.00 60.88 209 TYR A N 1
ATOM 1591 C CA . TYR A 1 209 ? 19.083 -2.322 -20.703 1.00 60.88 209 TYR A CA 1
ATOM 1592 C C . TYR A 1 209 ? 19.038 -3.102 -22.017 1.00 60.88 209 TYR A C 1
ATOM 1594 O O . TYR A 1 209 ? 19.263 -4.315 -22.008 1.00 60.88 209 TYR A O 1
ATOM 1602 N N . PRO A 1 210 ? 18.731 -2.462 -23.157 1.00 56.09 210 PRO A N 1
ATOM 1603 C CA . PRO A 1 210 ? 18.823 -3.163 -24.416 1.00 56.09 210 PRO A CA 1
ATOM 1604 C C . PRO A 1 210 ? 20.286 -3.490 -24.780 1.00 56.09 210 PRO A C 1
ATOM 1606 O O . PRO A 1 210 ? 21.180 -2.687 -24.508 1.00 56.09 210 PRO A O 1
ATOM 1609 N N . PRO A 1 211 ? 20.508 -4.627 -25.464 1.00 48.41 211 PRO A N 1
ATOM 1610 C CA . PRO A 1 211 ? 19.503 -5.625 -25.804 1.00 48.41 211 PRO A CA 1
ATOM 1611 C C . PRO A 1 211 ? 19.429 -6.721 -24.724 1.00 48.41 211 PRO A C 1
ATOM 1613 O O . PRO A 1 211 ? 20.406 -7.005 -24.041 1.00 48.41 211 PRO A O 1
ATOM 1616 N N . LEU A 1 212 ? 18.276 -7.392 -24.627 1.00 50.25 212 LEU A N 1
ATOM 1617 C CA . LEU A 1 212 ? 18.023 -8.637 -23.871 1.00 50.25 212 LEU A CA 1
ATOM 1618 C C . LEU A 1 212 ? 18.902 -9.832 -24.332 1.00 50.25 212 LEU A C 1
ATOM 1620 O O . LEU A 1 212 ? 18.509 -10.992 -2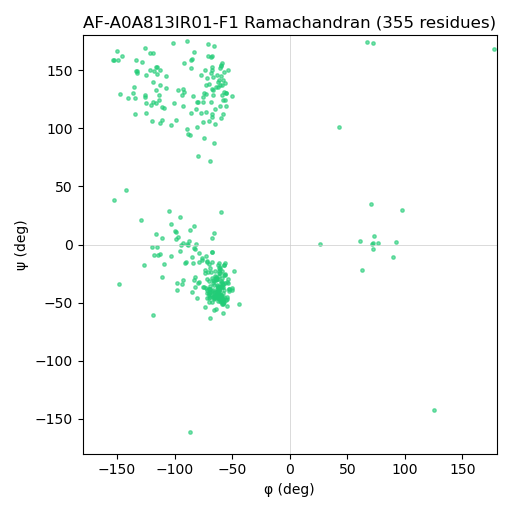4.239 1.00 50.25 212 LEU A O 1
ATOM 1624 N N . VAL A 1 213 ? 20.091 -9.566 -24.866 1.00 40.25 213 VAL A N 1
ATOM 1625 C CA . VAL A 1 213 ? 21.046 -10.535 -25.382 1.00 40.25 213 VAL A CA 1
ATOM 1626 C C . VAL A 1 213 ? 22.080 -10.769 -24.286 1.00 40.25 213 VAL A C 1
ATOM 1628 O O . VAL A 1 213 ? 22.922 -9.919 -24.024 1.00 40.25 213 VAL A O 1
ATOM 1631 N N . GLY A 1 214 ? 22.021 -11.936 -23.645 1.00 49.47 214 GLY A N 1
ATOM 1632 C CA . GLY A 1 214 ? 23.164 -12.441 -22.883 1.00 49.47 214 GLY A CA 1
ATOM 1633 C C . GLY A 1 214 ? 23.168 -12.191 -21.375 1.00 49.47 214 GLY A C 1
ATOM 1634 O O . GLY A 1 214 ? 24.243 -12.166 -20.790 1.00 49.47 214 GLY A O 1
ATOM 1635 N N . CYS A 1 215 ? 22.011 -12.107 -20.703 1.00 57.62 215 CYS A N 1
ATOM 1636 C CA . CYS A 1 215 ? 22.006 -12.208 -19.231 1.00 57.62 215 CYS A CA 1
ATOM 1637 C C . CYS A 1 215 ? 22.575 -13.569 -18.745 1.00 57.62 215 CYS A C 1
ATOM 1639 O O . CYS A 1 215 ? 22.979 -13.700 -17.591 1.00 57.62 215 CYS A O 1
ATOM 1641 N N . GLY A 1 216 ? 22.605 -14.583 -19.626 1.00 59.78 216 GLY A N 1
ATOM 1642 C CA . GLY A 1 216 ? 23.170 -15.910 -19.359 1.00 59.78 216 GLY A CA 1
ATOM 1643 C C . GLY A 1 216 ? 22.324 -16.782 -18.425 1.00 59.78 216 GLY A C 1
ATOM 1644 O O . GLY A 1 216 ? 22.777 -17.852 -18.031 1.00 59.78 216 GLY A O 1
ATOM 1645 N N . LYS A 1 217 ? 21.113 -16.337 -18.067 1.00 64.44 217 LYS A N 1
ATOM 1646 C CA . LYS A 1 217 ? 20.171 -17.025 -17.171 1.00 64.44 217 LYS A CA 1
ATOM 1647 C C . LYS A 1 217 ? 18.805 -17.200 -17.840 1.00 64.44 217 LYS A C 1
ATOM 1649 O O . LYS A 1 217 ? 18.543 -16.614 -18.892 1.00 64.44 217 LYS A O 1
ATOM 1654 N N . ALA A 1 218 ? 17.939 -18.001 -17.219 1.00 66.69 218 ALA A N 1
ATOM 1655 C CA . ALA A 1 218 ? 16.532 -18.095 -17.596 1.00 66.69 218 ALA A CA 1
ATOM 1656 C C . ALA A 1 218 ? 15.839 -16.729 -17.433 1.00 66.69 218 ALA A C 1
ATOM 1658 O O . ALA A 1 218 ? 16.261 -15.913 -16.614 1.00 66.69 218 ALA A O 1
ATOM 1659 N N . ALA A 1 219 ? 14.788 -16.456 -18.210 1.00 65.81 219 ALA A N 1
ATOM 1660 C CA . ALA A 1 219 ? 14.147 -15.137 -18.242 1.00 65.81 219 ALA A CA 1
ATOM 1661 C C . ALA A 1 219 ? 13.590 -14.707 -16.871 1.00 65.81 219 ALA A C 1
ATOM 1663 O O . ALA A 1 219 ? 13.616 -13.528 -16.538 1.00 65.81 219 ALA A O 1
ATOM 1664 N N . GLU A 1 220 ? 13.151 -15.664 -16.054 1.00 66.25 220 GLU A N 1
ATOM 1665 C CA . GLU A 1 220 ? 12.721 -15.475 -14.667 1.00 66.25 220 GLU A CA 1
ATOM 1666 C C . GLU A 1 220 ? 13.825 -15.016 -13.716 1.00 66.25 220 GLU A C 1
ATOM 1668 O O . GLU A 1 220 ? 13.526 -14.331 -12.734 1.00 66.25 220 GLU A O 1
ATOM 1673 N N . ASP A 1 221 ? 15.073 -15.359 -14.023 1.00 66.81 221 ASP A N 1
ATOM 1674 C CA . ASP A 1 221 ? 16.269 -15.014 -13.258 1.00 66.81 221 ASP A CA 1
ATOM 1675 C C . ASP A 1 221 ? 17.063 -13.875 -13.916 1.00 66.81 221 ASP A C 1
ATOM 1677 O O . ASP A 1 221 ? 17.986 -13.317 -13.313 1.00 66.81 221 ASP A O 1
ATOM 1681 N N . CYS A 1 222 ? 16.706 -13.499 -15.148 1.00 62.34 222 CYS A N 1
ATOM 1682 C CA . CYS A 1 222 ? 17.235 -12.314 -15.797 1.00 62.34 222 CYS A CA 1
ATOM 1683 C C . CYS A 1 222 ? 16.748 -11.061 -15.067 1.00 62.34 222 CYS A C 1
ATOM 1685 O O . CYS A 1 222 ? 15.570 -10.901 -14.760 1.00 62.34 222 CYS A O 1
ATOM 1687 N N . ALA A 1 223 ? 17.690 -10.158 -14.796 1.00 66.00 223 ALA A N 1
ATOM 1688 C CA . ALA A 1 223 ? 17.469 -8.885 -14.116 1.00 66.00 223 ALA A CA 1
ATOM 1689 C C . ALA A 1 223 ? 16.924 -8.967 -12.675 1.00 66.00 223 ALA A C 1
ATOM 1691 O O . ALA A 1 223 ? 16.735 -7.917 -12.059 1.00 66.00 223 ALA A O 1
ATOM 1692 N N . VAL A 1 224 ? 16.743 -10.157 -12.087 1.00 74.19 224 VAL A N 1
ATOM 1693 C CA . VAL A 1 224 ? 16.475 -10.272 -10.644 1.00 74.19 224 VAL A CA 1
ATOM 1694 C C . VAL A 1 224 ? 17.639 -9.651 -9.889 1.00 74.19 224 VAL A C 1
ATOM 1696 O O . VAL A 1 224 ? 18.803 -9.941 -10.168 1.00 74.19 224 VAL A O 1
ATOM 1699 N N . SER A 1 225 ? 17.321 -8.748 -8.971 1.00 76.19 225 SER A N 1
ATOM 1700 C CA . SER A 1 225 ? 18.315 -7.998 -8.215 1.00 76.19 225 SER A CA 1
ATOM 1701 C C . SER A 1 225 ? 18.166 -8.214 -6.733 1.00 76.19 225 SER A C 1
ATOM 1703 O O . SER A 1 225 ? 17.063 -8.427 -6.230 1.00 76.19 225 SER A O 1
ATOM 1705 N N . GLU A 1 226 ? 19.298 -8.117 -6.049 1.00 79.00 226 GLU A N 1
ATOM 1706 C CA . GLU A 1 226 ? 19.322 -8.051 -4.600 1.00 79.00 226 GLU A CA 1
ATOM 1707 C C . GLU A 1 226 ? 18.532 -6.829 -4.123 1.00 79.00 226 GLU A C 1
ATOM 1709 O O . GLU A 1 226 ? 18.486 -5.778 -4.775 1.00 79.00 226 GLU A O 1
ATOM 1714 N N . VAL A 1 227 ? 17.876 -7.019 -2.989 1.00 83.06 227 VAL A N 1
ATOM 1715 C CA . VAL A 1 227 ? 17.133 -6.003 -2.250 1.00 83.06 227 VAL A CA 1
ATOM 1716 C C . VAL A 1 227 ? 17.773 -5.860 -0.875 1.00 83.06 227 VAL A C 1
ATOM 1718 O O . VAL A 1 227 ? 18.546 -6.724 -0.463 1.00 83.06 227 VAL A O 1
ATOM 1721 N N . SER A 1 228 ? 17.458 -4.787 -0.153 1.00 78.81 228 SER A N 1
ATOM 1722 C CA . SER A 1 228 ? 17.944 -4.621 1.220 1.00 78.81 228 SER A CA 1
ATOM 1723 C C . SER A 1 228 ? 17.479 -5.753 2.152 1.00 78.81 228 SER A C 1
ATOM 1725 O O . SER A 1 228 ? 16.410 -6.329 1.948 1.00 78.81 228 SER A O 1
ATOM 1727 N N . ASP A 1 229 ? 18.228 -6.023 3.228 1.00 82.25 229 ASP A N 1
ATOM 1728 C CA . ASP A 1 229 ? 17.856 -7.030 4.243 1.00 82.25 229 ASP A CA 1
ATOM 1729 C C . ASP A 1 229 ? 16.439 -6.804 4.789 1.00 82.25 229 ASP A C 1
ATOM 1731 O O . ASP A 1 229 ? 15.663 -7.743 4.965 1.00 82.25 229 ASP A O 1
ATOM 1735 N N . ALA A 1 230 ? 16.061 -5.536 4.976 1.00 76.75 230 ALA A N 1
ATOM 1736 C CA . ALA A 1 230 ? 14.718 -5.158 5.401 1.00 76.75 230 ALA A CA 1
ATOM 1737 C C . ALA A 1 230 ? 13.638 -5.631 4.415 1.00 76.75 230 ALA A C 1
ATOM 1739 O O . ALA A 1 230 ? 12.562 -6.026 4.844 1.00 76.75 230 ALA A O 1
ATOM 1740 N N . ALA A 1 231 ? 13.908 -5.617 3.107 1.00 82.31 231 ALA A N 1
ATOM 1741 C CA . ALA A 1 231 ? 12.970 -6.102 2.099 1.00 82.31 231 ALA A CA 1
ATOM 1742 C C . ALA A 1 231 ? 12.810 -7.634 2.118 1.00 82.31 231 ALA A C 1
ATOM 1744 O O . ALA A 1 231 ? 11.768 -8.132 1.685 1.00 82.31 231 ALA A O 1
ATOM 1745 N N . LEU A 1 232 ? 13.804 -8.377 2.622 1.00 84.38 232 LEU A N 1
ATOM 1746 C CA . LEU A 1 232 ? 13.767 -9.839 2.764 1.00 84.38 232 LEU A CA 1
ATOM 1747 C C . LEU A 1 232 ? 13.079 -10.311 4.051 1.00 84.38 232 LEU A C 1
ATOM 1749 O O . LEU A 1 232 ? 12.699 -11.478 4.143 1.00 84.38 232 LEU A O 1
ATOM 1753 N N . ASP A 1 233 ? 12.895 -9.428 5.032 1.00 81.81 233 ASP A N 1
ATOM 1754 C CA . ASP A 1 233 ? 12.283 -9.780 6.308 1.00 81.81 233 ASP A CA 1
ATOM 1755 C C . ASP A 1 233 ? 10.794 -10.125 6.133 1.00 81.81 233 ASP A C 1
ATOM 1757 O O . ASP A 1 233 ? 9.934 -9.278 5.873 1.00 81.81 233 ASP A O 1
ATOM 1761 N N . VAL A 1 234 ? 10.482 -11.412 6.292 1.00 83.06 234 VAL A N 1
ATOM 1762 C CA . VAL A 1 234 ? 9.121 -11.933 6.152 1.00 83.06 234 VAL A CA 1
ATOM 1763 C C . VAL A 1 234 ? 8.193 -11.337 7.209 1.00 83.06 234 VAL A C 1
ATOM 1765 O O . VAL A 1 234 ? 7.063 -11.004 6.875 1.00 83.06 234 VAL A O 1
ATOM 1768 N N . SER A 1 235 ? 8.638 -11.127 8.451 1.00 75.12 235 SER A N 1
ATOM 1769 C CA . SER A 1 235 ? 7.789 -10.509 9.480 1.00 75.12 235 SER A CA 1
ATOM 1770 C C . SER A 1 235 ? 7.392 -9.091 9.076 1.00 75.12 235 SER A C 1
ATOM 1772 O O . SER A 1 235 ? 6.222 -8.724 9.180 1.00 75.12 235 SER A O 1
ATOM 1774 N N . LEU A 1 236 ? 8.342 -8.319 8.537 1.00 72.62 236 LEU A N 1
ATOM 1775 C CA . LEU A 1 236 ? 8.084 -6.972 8.024 1.00 72.62 236 LEU A CA 1
ATOM 1776 C C . LEU A 1 236 ? 7.071 -6.989 6.867 1.00 72.62 236 LEU A C 1
ATOM 1778 O O . LEU A 1 236 ? 6.135 -6.187 6.847 1.00 72.62 236 LEU A O 1
ATOM 1782 N N . GLN A 1 237 ? 7.212 -7.921 5.926 1.00 80.38 237 GLN A N 1
ATOM 1783 C CA . GLN A 1 237 ? 6.267 -8.090 4.816 1.00 80.38 237 GLN A CA 1
ATOM 1784 C C . GLN A 1 237 ? 4.841 -8.377 5.316 1.00 80.38 237 GLN A C 1
ATOM 1786 O O . GLN A 1 237 ? 3.869 -7.788 4.837 1.00 80.38 237 GLN A O 1
ATOM 1791 N N . GLU A 1 238 ? 4.714 -9.272 6.295 1.00 75.75 238 GLU A N 1
ATOM 1792 C CA . GLU A 1 238 ? 3.434 -9.690 6.864 1.00 75.75 238 GLU A CA 1
ATOM 1793 C C . GLU A 1 238 ? 2.756 -8.563 7.653 1.00 75.75 238 GLU A C 1
ATOM 1795 O O . GLU A 1 238 ? 1.555 -8.329 7.499 1.00 75.75 238 GLU A O 1
ATOM 1800 N N . ASP A 1 239 ? 3.513 -7.829 8.465 1.00 68.44 239 ASP A N 1
ATOM 1801 C CA . ASP A 1 239 ? 2.974 -6.737 9.275 1.00 68.44 239 ASP A CA 1
ATOM 1802 C C . ASP A 1 239 ? 2.551 -5.538 8.422 1.00 68.44 239 ASP A C 1
ATOM 1804 O O . ASP A 1 239 ? 1.484 -4.963 8.649 1.00 68.44 239 ASP A O 1
ATOM 1808 N N . LEU A 1 240 ? 3.316 -5.211 7.376 1.00 71.88 240 LEU A N 1
ATOM 1809 C CA . LEU A 1 240 ? 2.940 -4.168 6.425 1.00 71.88 240 LEU A CA 1
ATOM 1810 C C . LEU A 1 240 ? 1.637 -4.526 5.686 1.00 71.88 240 LEU A C 1
ATOM 1812 O O . LEU A 1 240 ? 0.773 -3.666 5.498 1.00 71.88 240 LEU A O 1
ATOM 1816 N N . PHE A 1 241 ? 1.464 -5.797 5.305 1.00 69.19 241 PHE A N 1
ATOM 1817 C CA . PHE A 1 241 ? 0.243 -6.275 4.655 1.00 69.19 241 PHE A CA 1
ATOM 1818 C C . PHE A 1 241 ? -0.982 -6.186 5.579 1.00 69.19 241 PHE A C 1
ATOM 1820 O O . PHE A 1 241 ? -2.038 -5.704 5.161 1.00 69.19 241 PHE A O 1
ATOM 1827 N N . LYS A 1 242 ? -0.851 -6.612 6.846 1.00 66.31 242 LYS A N 1
ATOM 1828 C CA . LYS A 1 242 ? -1.926 -6.489 7.853 1.00 66.31 242 LYS A CA 1
ATOM 1829 C C . LYS A 1 242 ? -2.354 -5.040 8.039 1.00 66.31 242 LYS A C 1
ATOM 1831 O O . LYS A 1 242 ? -3.530 -4.759 8.221 1.00 66.31 242 LYS A O 1
ATOM 1836 N N . VAL A 1 243 ? -1.407 -4.117 7.975 1.00 60.66 243 VAL A N 1
ATOM 1837 C CA . VAL A 1 243 ? -1.696 -2.707 8.206 1.00 60.66 243 VAL A CA 1
ATOM 1838 C C . VAL A 1 243 ? -2.312 -2.046 6.991 1.00 60.66 243 VAL A C 1
ATOM 1840 O O . VAL A 1 243 ? -3.223 -1.245 7.145 1.00 60.66 243 VAL A O 1
ATOM 1843 N N . GLY A 1 244 ? -1.953 -2.446 5.778 1.00 56.31 244 GLY A N 1
ATOM 1844 C CA . GLY A 1 244 ? -2.734 -2.040 4.618 1.00 56.31 244 GLY A CA 1
ATOM 1845 C C . GLY A 1 244 ? -4.199 -2.520 4.693 1.00 56.31 244 GLY A C 1
ATOM 1846 O O . GLY A 1 244 ? -5.110 -1.793 4.312 1.00 56.31 244 GLY A O 1
ATOM 1847 N N . ARG A 1 245 ? -4.498 -3.683 5.289 1.00 56.09 245 ARG A N 1
ATOM 1848 C CA . ARG A 1 245 ? -5.902 -4.103 5.521 1.00 56.09 245 ARG A CA 1
ATOM 1849 C C . ARG A 1 245 ? -6.681 -3.150 6.442 1.00 56.09 245 ARG A C 1
ATOM 1851 O O . ARG A 1 245 ? -7.909 -3.140 6.391 1.00 56.09 245 ARG A O 1
ATOM 1858 N N . THR A 1 246 ? -5.995 -2.277 7.186 1.00 57.12 246 THR A N 1
ATOM 1859 C CA . THR A 1 246 ? -6.651 -1.229 7.977 1.00 57.12 246 THR A CA 1
ATOM 1860 C C . THR A 1 246 ? -7.342 -0.151 7.146 1.00 57.12 246 THR A C 1
ATOM 1862 O O . THR A 1 246 ? -8.137 0.599 7.683 1.00 57.12 246 THR A O 1
ATOM 1865 N N . PHE A 1 247 ? -7.222 -0.130 5.815 1.00 60.56 247 PHE A N 1
ATOM 1866 C CA . PHE A 1 247 ? -8.053 0.746 4.971 1.00 60.56 247 PHE A CA 1
ATOM 1867 C C . PHE A 1 247 ? -9.560 0.393 4.939 1.00 60.56 247 PHE A C 1
ATOM 1869 O O . PHE A 1 247 ? -10.305 1.014 4.175 1.00 60.56 247 PHE A O 1
ATOM 1876 N N . GLY A 1 248 ? -10.007 -0.572 5.746 1.00 59.81 248 GLY A N 1
ATOM 1877 C CA . GLY A 1 248 ? -11.411 -0.883 6.031 1.00 59.81 248 GLY A CA 1
ATOM 1878 C C . GLY A 1 248 ? -11.619 -1.431 7.449 1.00 59.81 248 GLY A C 1
ATOM 1879 O O . GLY A 1 248 ? -12.604 -1.062 8.082 1.00 59.81 248 GLY A O 1
ATOM 1880 N N . ASP A 1 249 ? -10.649 -2.190 7.982 1.00 68.19 249 ASP A N 1
ATOM 1881 C CA . ASP A 1 249 ? -10.775 -2.879 9.277 1.00 68.19 249 ASP A CA 1
ATOM 1882 C C . ASP A 1 249 ? -9.638 -2.505 10.237 1.00 68.19 249 ASP A C 1
ATOM 1884 O O . ASP A 1 249 ? -8.484 -2.875 10.028 1.00 68.19 249 ASP A O 1
ATOM 1888 N N . PHE A 1 250 ? -9.925 -1.818 11.336 1.00 77.69 250 PHE A N 1
ATOM 1889 C CA . PHE A 1 250 ? -8.931 -1.565 12.379 1.00 77.69 250 PHE A CA 1
ATOM 1890 C C . PHE A 1 250 ? -9.001 -2.636 13.463 1.00 77.69 250 PHE A C 1
ATOM 1892 O O . PHE A 1 250 ? -10.059 -2.838 14.042 1.00 77.69 250 PHE A O 1
ATOM 1899 N N . VAL A 1 251 ? -7.871 -3.254 13.813 1.00 78.69 251 VAL A N 1
ATOM 1900 C CA . VAL A 1 251 ? -7.762 -4.120 14.998 1.00 78.69 251 VAL A CA 1
ATOM 1901 C C . VAL A 1 251 ? -6.784 -3.501 15.983 1.00 78.69 251 VAL A C 1
ATOM 1903 O O . VAL A 1 251 ? -5.617 -3.274 15.656 1.00 78.69 251 VAL A O 1
ATOM 1906 N N . TYR A 1 252 ? -7.254 -3.232 17.198 1.00 78.56 252 TYR A N 1
ATOM 1907 C CA . TYR A 1 252 ? -6.433 -2.660 18.250 1.00 78.56 252 TYR A CA 1
ATOM 1908 C C . TYR A 1 252 ? -5.350 -3.636 18.716 1.00 78.56 252 TYR A C 1
ATOM 1910 O O . TYR A 1 252 ? -5.601 -4.804 19.016 1.00 78.56 252 TYR A O 1
ATOM 1918 N N . ASN A 1 253 ? -4.134 -3.113 18.841 1.00 72.94 253 ASN A N 1
ATOM 1919 C CA . ASN A 1 253 ? -3.000 -3.792 19.441 1.00 72.94 253 ASN A CA 1
ATOM 1920 C C . ASN A 1 253 ? -2.123 -2.745 20.137 1.00 72.94 253 ASN A C 1
ATOM 1922 O O . ASN A 1 253 ? -1.757 -1.746 19.512 1.00 72.94 253 ASN A O 1
ATOM 1926 N N . ASP A 1 254 ? -1.759 -2.979 21.402 1.00 68.19 254 ASP A N 1
ATOM 1927 C CA . ASP A 1 254 ? -0.889 -2.087 22.178 1.00 68.19 254 ASP A CA 1
ATOM 1928 C C . ASP A 1 254 ? 0.393 -1.735 21.414 1.00 68.19 254 ASP A C 1
ATOM 1930 O O . ASP A 1 254 ? 0.817 -0.579 21.410 1.00 68.19 254 ASP A O 1
ATOM 1934 N N . ASN A 1 255 ? 0.975 -2.701 20.698 1.00 64.12 255 ASN A N 1
ATOM 1935 C CA . ASN A 1 255 ? 2.221 -2.534 19.951 1.00 64.12 255 ASN A CA 1
ATOM 1936 C C . ASN A 1 255 ? 2.128 -1.469 18.843 1.00 64.12 255 ASN A C 1
ATOM 1938 O O . ASN A 1 255 ? 3.153 -0.906 18.468 1.00 64.12 255 ASN A O 1
ATOM 1942 N N . LEU A 1 256 ? 0.924 -1.143 18.347 1.00 61.84 256 LEU A N 1
ATOM 1943 C CA . LEU A 1 256 ? 0.715 -0.055 17.375 1.00 61.84 256 LEU A CA 1
ATOM 1944 C C . LEU A 1 256 ? 0.962 1.333 17.985 1.00 61.84 256 LEU A C 1
ATOM 1946 O O . LEU A 1 256 ? 1.262 2.294 17.271 1.00 61.84 256 LEU A O 1
ATOM 1950 N N . PHE A 1 257 ? 0.833 1.430 19.309 1.00 65.81 257 PHE A N 1
ATOM 1951 C CA . PHE A 1 257 ? 0.913 2.671 20.076 1.00 65.81 257 PHE A CA 1
ATOM 1952 C C . PHE A 1 257 ? 2.074 2.676 21.077 1.00 65.81 257 PHE A C 1
ATOM 1954 O O . PHE A 1 257 ? 2.376 3.727 21.658 1.00 65.81 257 PHE A O 1
ATOM 1961 N N . GLN A 1 258 ? 2.746 1.538 21.276 1.00 59.41 258 GLN A N 1
ATOM 1962 C CA . GLN A 1 258 ? 3.982 1.442 22.043 1.00 59.41 258 GLN A CA 1
ATOM 1963 C C . GLN A 1 258 ? 5.135 2.117 21.289 1.00 59.41 258 GLN A C 1
ATOM 1965 O O . GLN A 1 258 ? 5.273 2.052 20.071 1.00 59.41 258 GLN A O 1
ATOM 1970 N N . TRP A 1 259 ? 5.954 2.848 22.040 1.00 54.81 259 TRP A N 1
ATOM 1971 C CA . TRP A 1 259 ? 7.094 3.601 21.528 1.00 54.81 259 TRP A CA 1
ATOM 1972 C C . TRP A 1 259 ? 8.370 2.962 22.077 1.00 54.81 259 TRP A C 1
ATOM 1974 O O . TRP A 1 259 ? 8.511 2.858 23.293 1.00 54.81 259 TRP A O 1
ATOM 1984 N N . GLU A 1 260 ? 9.333 2.644 21.214 1.00 46.94 260 GLU A N 1
ATOM 1985 C CA . GLU A 1 260 ? 10.724 2.470 21.638 1.00 46.94 260 GLU A CA 1
ATOM 1986 C C . GLU A 1 260 ? 11.427 3.830 21.681 1.00 46.94 260 GLU A C 1
ATOM 1988 O O . GLU A 1 260 ? 11.401 4.606 20.715 1.00 46.94 260 GLU A O 1
ATOM 1993 N N . SER A 1 261 ? 12.056 4.147 22.818 1.00 42.66 261 SER A N 1
ATOM 1994 C CA . SER A 1 261 ? 12.946 5.302 22.942 1.00 42.66 261 SER A CA 1
ATOM 1995 C C . SER A 1 261 ? 14.095 5.168 21.971 1.00 42.66 261 SER A C 1
ATOM 1997 O O . SER A 1 261 ? 15.005 4.379 22.194 1.00 42.66 261 SER A O 1
ATOM 1999 N N . ARG A 1 262 ? 14.089 6.003 20.927 1.00 41.00 262 ARG A N 1
ATOM 2000 C CA . ARG A 1 262 ? 15.308 6.263 20.171 1.00 41.00 262 ARG A CA 1
ATOM 2001 C C . ARG A 1 262 ? 16.382 6.749 21.141 1.00 41.00 262 ARG A C 1
ATOM 2003 O O . ARG A 1 262 ? 16.236 7.805 21.766 1.00 41.00 262 ARG A O 1
ATOM 2010 N N . SER A 1 263 ? 17.467 5.994 21.224 1.00 36.72 263 SER A N 1
ATOM 2011 C CA . SER A 1 263 ? 18.772 6.527 21.584 1.00 36.72 263 SER A CA 1
ATOM 2012 C C . SER A 1 263 ? 19.092 7.650 20.593 1.00 36.72 263 SER A C 1
ATOM 2014 O O . SER A 1 263 ? 19.005 7.482 19.376 1.00 36.72 263 SER A O 1
ATOM 2016 N N . SER A 1 264 ? 19.368 8.853 21.097 1.00 39.91 264 SER A N 1
ATOM 2017 C CA . SER A 1 264 ? 19.931 9.896 20.239 1.00 39.91 264 SER A CA 1
ATOM 2018 C C . SER A 1 264 ? 21.347 9.499 19.811 1.00 39.91 264 SER A C 1
ATOM 2020 O O . SER A 1 264 ? 21.983 8.668 20.457 1.00 39.91 264 SER A O 1
ATOM 2022 N N . TYR A 1 265 ? 21.870 10.138 18.762 1.00 41.69 265 TYR A N 1
ATOM 2023 C CA . TYR A 1 265 ? 23.255 9.968 18.296 1.00 41.69 265 TYR A CA 1
ATOM 2024 C C . TYR A 1 265 ? 24.306 10.252 19.397 1.00 41.69 265 TYR A C 1
ATOM 2026 O O . TYR A 1 265 ? 25.456 9.854 19.282 1.00 41.69 265 TYR A O 1
ATOM 2034 N N . THR A 1 266 ? 23.907 10.908 20.494 1.00 49.28 266 THR A N 1
ATOM 2035 C CA . THR A 1 266 ? 24.732 11.177 21.683 1.00 49.28 266 THR A CA 1
ATOM 2036 C C . THR A 1 266 ? 24.494 10.185 22.832 1.00 49.28 266 THR A C 1
ATOM 2038 O O . THR A 1 266 ? 24.906 10.439 23.962 1.00 49.28 266 THR A O 1
ATOM 2041 N N . GLY A 1 267 ? 23.773 9.083 22.592 1.00 39.78 267 GLY A N 1
ATOM 2042 C CA . GLY A 1 267 ? 23.423 8.075 23.601 1.00 39.78 267 GLY A CA 1
ATOM 2043 C C . GLY A 1 267 ? 22.367 8.525 24.619 1.00 39.78 267 GLY A C 1
ATOM 2044 O O . GLY A 1 267 ? 21.918 7.728 25.437 1.00 39.78 267 GLY A O 1
ATOM 2045 N N . ARG A 1 268 ? 21.910 9.784 24.576 1.00 38.94 268 ARG A N 1
ATOM 2046 C CA . ARG A 1 268 ? 20.872 10.283 25.489 1.00 38.94 268 ARG A CA 1
ATOM 2047 C C . ARG A 1 268 ? 19.486 9.981 24.935 1.00 38.94 268 ARG A C 1
ATOM 2049 O O . ARG A 1 268 ? 19.086 10.554 23.921 1.00 38.94 268 ARG A O 1
ATOM 2056 N N . ALA A 1 269 ? 18.733 9.109 25.596 1.00 41.06 269 ALA A N 1
ATOM 2057 C CA . ALA A 1 269 ? 17.308 8.963 25.328 1.00 41.06 269 ALA A CA 1
ATOM 2058 C C . ALA A 1 269 ? 16.614 10.307 25.613 1.00 41.06 269 ALA A C 1
ATOM 2060 O O . ALA A 1 269 ? 16.671 10.814 26.734 1.00 41.06 269 ALA A O 1
ATOM 2061 N N . ARG A 1 270 ? 15.973 10.916 24.606 1.00 43.19 270 ARG A N 1
ATOM 2062 C CA . ARG A 1 270 ? 15.017 11.997 24.880 1.00 43.19 270 ARG A CA 1
ATOM 2063 C C . ARG A 1 270 ? 13.745 11.340 25.420 1.00 43.19 270 ARG A C 1
ATOM 2065 O O . ARG A 1 270 ? 13.194 10.491 24.718 1.00 43.19 270 ARG A O 1
ATOM 2072 N N . PRO A 1 271 ? 13.272 11.695 26.626 1.00 37.62 271 PRO A N 1
ATOM 2073 C CA . PRO A 1 271 ? 12.014 11.172 27.125 1.00 37.62 271 PRO A CA 1
ATOM 2074 C C . PRO A 1 271 ? 10.886 11.679 26.226 1.00 37.62 271 PRO A C 1
ATOM 2076 O O . PRO A 1 271 ? 10.639 12.878 26.112 1.00 37.62 271 PRO A O 1
ATOM 2079 N N . THR A 1 272 ? 10.212 10.756 25.554 1.00 42.81 272 THR A N 1
ATOM 2080 C CA . THR A 1 272 ? 8.945 11.023 24.875 1.00 42.81 272 THR A CA 1
ATOM 2081 C C . THR A 1 272 ? 7.948 11.487 25.930 1.00 42.81 272 THR A C 1
ATOM 2083 O O . THR A 1 272 ? 7.901 10.877 27.005 1.00 42.81 272 THR A O 1
ATOM 2086 N N . PRO A 1 273 ? 7.129 12.518 25.669 1.00 45.25 273 PRO A N 1
ATOM 2087 C CA . PRO A 1 273 ? 6.033 12.850 26.565 1.00 45.25 273 PRO A CA 1
ATOM 2088 C C . PRO A 1 273 ? 5.218 11.582 26.849 1.00 45.25 273 PRO A C 1
ATOM 2090 O O . PRO A 1 273 ? 4.828 10.874 25.914 1.00 45.25 273 PRO A O 1
ATOM 2093 N N . LYS A 1 274 ? 4.994 11.269 28.131 1.00 45.66 274 LYS A N 1
ATOM 2094 C CA . LYS A 1 274 ? 4.132 10.160 28.563 1.00 45.66 274 LYS A CA 1
ATOM 2095 C C . LYS A 1 274 ? 2.674 10.503 28.239 1.00 45.66 274 LYS A C 1
ATOM 2097 O O . LYS A 1 274 ? 1.892 10.827 29.123 1.00 45.66 274 LYS A O 1
ATOM 2102 N N . THR A 1 275 ? 2.302 10.485 26.965 1.00 57.31 275 THR A N 1
ATOM 2103 C CA . THR A 1 275 ? 0.896 10.379 26.577 1.00 57.31 275 THR A CA 1
ATOM 2104 C C . THR A 1 275 ? 0.469 8.934 26.808 1.00 57.31 275 THR A C 1
ATOM 2106 O O . THR A 1 275 ? 1.154 8.012 26.361 1.00 57.31 275 THR A O 1
ATOM 2109 N N . SER A 1 276 ? -0.615 8.726 27.559 1.00 73.25 276 SER A N 1
ATOM 2110 C CA . SER A 1 276 ? -1.174 7.391 27.794 1.00 73.25 276 SER A CA 1
ATOM 2111 C C . SER A 1 276 ? -1.575 6.734 26.467 1.00 73.25 276 SER A C 1
ATOM 2113 O O . SER A 1 276 ? -1.907 7.436 25.507 1.00 73.25 276 SER A O 1
ATOM 2115 N N . LEU A 1 277 ? -1.576 5.394 26.416 1.00 73.69 277 LEU A N 1
ATOM 2116 C CA . LEU A 1 277 ? -2.086 4.624 25.268 1.00 73.69 277 LEU A CA 1
ATOM 2117 C C . LEU A 1 277 ? -3.485 5.104 24.855 1.00 73.69 277 LEU A C 1
ATOM 2119 O O . LEU A 1 277 ? -3.756 5.266 23.671 1.00 73.69 277 LEU A O 1
ATOM 2123 N N . THR A 1 278 ? -4.316 5.458 25.837 1.00 76.12 278 THR A N 1
ATOM 2124 C CA . THR A 1 278 ? -5.617 6.100 25.644 1.00 76.12 278 THR A CA 1
ATOM 2125 C C . THR A 1 278 ? -5.548 7.373 24.811 1.00 76.12 278 THR A C 1
ATOM 2127 O O . THR A 1 278 ? -6.244 7.497 23.811 1.00 76.12 278 THR A O 1
ATOM 2130 N N . SER A 1 279 ? -4.686 8.327 25.173 1.00 76.69 279 SER A N 1
ATOM 2131 C CA . SER A 1 279 ? -4.594 9.592 24.435 1.00 76.69 279 SER A CA 1
ATOM 2132 C C . SER A 1 279 ? -4.118 9.398 22.994 1.00 76.69 279 SER A C 1
ATOM 2134 O O . SER A 1 279 ? -4.471 10.211 22.140 1.00 76.69 279 SER A O 1
ATOM 2136 N N . ARG A 1 280 ? -3.292 8.378 22.754 1.00 76.06 280 ARG A N 1
ATOM 2137 C CA . ARG A 1 280 ? -2.756 8.005 21.441 1.00 76.06 280 ARG A CA 1
ATOM 2138 C C . ARG A 1 280 ? -3.822 7.353 20.574 1.00 76.06 280 ARG A C 1
ATOM 2140 O O . ARG A 1 280 ? -4.165 7.882 19.528 1.00 76.06 280 ARG A O 1
ATOM 2147 N N . LEU A 1 281 ? -4.468 6.305 21.080 1.00 78.19 281 LEU A N 1
ATOM 2148 C CA . LEU A 1 281 ? -5.579 5.657 20.391 1.00 78.19 281 LEU A CA 1
ATOM 2149 C C . LEU A 1 281 ? -6.711 6.644 20.074 1.00 78.19 281 LEU A C 1
ATOM 2151 O O . LEU A 1 281 ? -7.191 6.682 18.942 1.00 78.19 281 LEU A O 1
ATOM 2155 N N . THR A 1 282 ? -7.097 7.489 21.038 1.00 81.62 282 THR A N 1
ATOM 2156 C CA . THR A 1 282 ? -8.090 8.543 20.806 1.00 81.62 282 THR A CA 1
ATOM 2157 C C . THR A 1 282 ? -7.633 9.462 19.678 1.00 81.62 282 THR A C 1
ATOM 2159 O O . THR A 1 282 ? -8.384 9.673 18.735 1.00 81.62 282 THR A O 1
ATOM 2162 N N . ARG A 1 283 ? -6.404 9.991 19.709 1.00 76.44 283 ARG A N 1
ATOM 2163 C CA . ARG A 1 283 ? -5.887 10.871 18.645 1.00 76.44 283 ARG A CA 1
ATOM 2164 C C . ARG A 1 283 ? -5.859 10.184 17.281 1.00 76.44 283 ARG A C 1
ATOM 2166 O O . ARG A 1 283 ? -6.274 10.793 16.299 1.00 76.44 283 ARG A O 1
ATOM 2173 N N . PHE A 1 284 ? -5.416 8.934 17.238 1.00 75.50 284 PHE A N 1
ATOM 2174 C CA . PHE A 1 284 ? -5.383 8.117 16.037 1.00 75.50 284 PHE A CA 1
ATOM 2175 C C . PHE A 1 284 ? -6.781 7.977 15.437 1.00 75.50 284 PHE A C 1
ATOM 2177 O O . PHE A 1 284 ? -6.998 8.458 14.330 1.00 75.50 284 PHE A O 1
ATOM 2184 N N . LEU A 1 285 ? -7.749 7.433 16.181 1.00 75.62 285 LEU A N 1
ATOM 2185 C CA . LEU A 1 285 ? -9.115 7.203 15.693 1.00 75.62 285 LEU A CA 1
ATOM 2186 C C . LEU A 1 285 ? -9.887 8.505 15.424 1.00 75.62 285 LEU A C 1
ATOM 2188 O O . LEU A 1 285 ? -10.758 8.543 14.562 1.00 75.62 285 LEU A O 1
ATOM 2192 N N . THR A 1 286 ? -9.567 9.583 16.144 1.00 72.31 286 THR A N 1
ATOM 2193 C CA . THR A 1 286 ? -10.196 10.903 15.950 1.00 72.31 286 THR A CA 1
ATOM 2194 C C . THR A 1 286 ? -9.576 11.717 14.815 1.00 72.31 286 THR A C 1
ATOM 2196 O O . THR A 1 286 ? -10.069 12.809 14.524 1.00 72.31 286 THR A O 1
ATOM 2199 N N . SER A 1 287 ? -8.517 11.225 14.162 1.00 70.56 287 SER A N 1
ATOM 2200 C CA . SER A 1 287 ? -7.954 11.916 13.005 1.00 70.56 287 SER A CA 1
ATOM 2201 C C . SER A 1 287 ? -8.986 11.965 11.870 1.00 70.56 287 SER A C 1
ATOM 2203 O O . SER A 1 287 ? -9.787 11.042 11.686 1.00 70.56 287 SER A O 1
ATOM 2205 N N . GLN A 1 288 ? -8.972 13.053 11.094 1.00 61.81 288 GLN A N 1
ATOM 2206 C CA . GLN A 1 288 ? -9.868 13.233 9.942 1.00 61.81 288 GLN A CA 1
ATOM 2207 C C . GLN A 1 288 ? -9.778 12.055 8.962 1.00 61.81 288 GLN A C 1
ATOM 2209 O O . GLN A 1 288 ? -10.774 11.655 8.371 1.00 61.81 288 GLN A O 1
ATOM 2214 N N . PHE A 1 289 ? -8.592 11.467 8.853 1.00 60.03 289 PHE A N 1
ATOM 2215 C CA . PHE A 1 289 ? -8.344 10.302 8.034 1.00 60.03 289 PHE A CA 1
ATOM 2216 C C . PHE A 1 289 ? -9.002 9.033 8.574 1.00 60.03 289 PHE A C 1
ATOM 2218 O O . PHE A 1 289 ? -9.885 8.463 7.937 1.00 60.03 289 PHE A O 1
ATOM 2225 N N . HIS A 1 290 ? -8.583 8.600 9.762 1.00 69.00 290 HIS A N 1
ATOM 2226 C CA . HIS A 1 290 ? -8.971 7.319 10.341 1.00 69.00 290 HIS A CA 1
ATOM 2227 C C . HIS A 1 290 ? -10.473 7.244 10.576 1.00 69.00 290 HIS A C 1
ATOM 2229 O O . HIS A 1 290 ? -11.099 6.223 10.299 1.00 69.00 290 HIS A O 1
ATOM 2235 N N . SER A 1 291 ? -11.071 8.363 10.985 1.00 69.75 291 SER A N 1
ATOM 2236 C CA . SER A 1 291 ? -12.520 8.449 11.121 1.00 69.75 291 SER A CA 1
ATOM 2237 C C . SER A 1 291 ? -13.265 8.235 9.799 1.00 69.75 291 SER A C 1
ATOM 2239 O O . SER A 1 291 ? -14.386 7.747 9.822 1.00 69.75 291 SER A O 1
ATOM 2241 N N . SER A 1 292 ? -12.654 8.536 8.650 1.00 66.12 292 SER A N 1
ATOM 2242 C CA . SER A 1 292 ? -13.284 8.430 7.326 1.00 66.12 292 SER A CA 1
ATOM 2243 C C . SER A 1 292 ? -13.112 7.075 6.629 1.00 66.12 292 SER A C 1
ATOM 2245 O O . SER A 1 292 ? -13.813 6.803 5.649 1.00 66.12 292 SER A O 1
ATOM 2247 N N . ILE A 1 293 ? -12.191 6.225 7.100 1.00 68.38 293 ILE A N 1
ATOM 2248 C CA . ILE A 1 293 ? -11.798 5.005 6.378 1.00 68.38 293 ILE A CA 1
ATOM 2249 C C . ILE A 1 293 ? -12.219 3.694 7.027 1.00 68.38 293 ILE A C 1
ATOM 2251 O O . ILE A 1 293 ? -12.407 2.727 6.291 1.00 68.38 293 ILE A O 1
ATOM 2255 N N . PHE A 1 294 ? -12.369 3.643 8.350 1.00 79.19 294 PHE A N 1
ATOM 2256 C CA . PHE A 1 294 ? -12.707 2.398 9.028 1.00 79.19 294 PHE A CA 1
ATOM 2257 C C . PHE A 1 294 ? -14.204 2.104 8.913 1.00 79.19 294 PHE A C 1
ATOM 2259 O O . PHE A 1 294 ? -15.038 2.912 9.327 1.00 79.19 294 PHE A O 1
ATOM 2266 N N . ALA A 1 295 ? -14.518 0.940 8.353 1.00 80.75 295 ALA A N 1
ATOM 2267 C CA . ALA A 1 295 ? -15.839 0.335 8.397 1.00 80.75 295 ALA A CA 1
ATOM 2268 C C . ALA A 1 295 ? -15.982 -0.618 9.587 1.00 80.75 295 ALA A C 1
ATOM 2270 O O . ALA A 1 295 ? -17.048 -0.690 10.188 1.00 80.75 295 ALA A O 1
ATOM 2271 N N . HIS A 1 296 ? -14.891 -1.255 10.004 1.00 83.06 296 HIS A N 1
ATOM 2272 C CA . HIS A 1 296 ? -14.892 -2.199 11.114 1.00 83.06 296 HIS A CA 1
ATOM 2273 C C . HIS A 1 296 ? -13.833 -1.786 12.142 1.00 83.06 296 HIS A C 1
ATOM 2275 O O . HIS A 1 296 ? -12.678 -1.538 11.789 1.00 83.06 296 HIS A O 1
ATOM 2281 N N . LEU A 1 297 ? -14.209 -1.679 13.419 1.00 88.31 297 LEU A N 1
ATOM 2282 C CA . LEU A 1 297 ? -13.282 -1.388 14.519 1.00 88.31 297 LEU A CA 1
ATOM 2283 C C . LEU A 1 297 ? -13.288 -2.526 15.541 1.00 88.31 297 LEU A C 1
ATOM 2285 O O . LEU A 1 297 ? -14.187 -2.623 16.369 1.00 88.31 297 LEU A O 1
ATOM 2289 N N . ASP A 1 298 ? -12.242 -3.337 15.577 1.00 87.50 298 ASP A N 1
ATOM 2290 C CA . ASP A 1 298 ? -11.998 -4.262 16.673 1.00 87.50 298 ASP A CA 1
ATOM 2291 C C . ASP A 1 298 ? -11.193 -3.592 17.790 1.00 87.50 298 ASP A C 1
ATOM 2293 O O . ASP A 1 298 ? -9.965 -3.538 17.779 1.00 87.50 298 ASP A O 1
ATOM 2297 N N . LEU A 1 299 ? -11.915 -3.077 18.782 1.00 90.62 299 LEU A N 1
ATOM 2298 C CA . LEU A 1 299 ? -11.386 -2.482 20.007 1.00 90.62 299 LEU A CA 1
ATOM 2299 C C . LEU A 1 299 ? -11.511 -3.441 21.198 1.00 90.62 299 LEU A C 1
ATOM 2301 O O . LEU A 1 299 ? -11.437 -3.004 22.344 1.00 90.62 299 LEU A O 1
ATOM 2305 N N . GLY A 1 300 ? -11.716 -4.743 20.965 1.00 89.44 300 GLY A N 1
ATOM 2306 C CA . GLY A 1 300 ? -12.017 -5.713 22.021 1.00 89.44 300 GLY A CA 1
ATOM 2307 C C . GLY A 1 300 ? -10.928 -5.849 23.093 1.00 89.44 300 GLY A C 1
ATOM 2308 O O . GLY A 1 300 ? -11.212 -6.293 24.202 1.00 89.44 300 GLY A O 1
ATOM 2309 N N . THR A 1 301 ? -9.699 -5.447 22.773 1.00 87.38 301 THR A N 1
ATOM 2310 C CA . THR A 1 301 ? -8.531 -5.424 23.670 1.00 87.38 301 THR A CA 1
ATOM 2311 C C . THR A 1 301 ? -8.073 -4.004 24.023 1.00 87.38 301 THR A C 1
ATOM 2313 O O . THR A 1 301 ? -7.041 -3.842 24.668 1.00 87.38 301 THR A O 1
ATOM 2316 N N . ALA A 1 302 ? -8.810 -2.966 23.610 1.00 88.06 302 ALA A N 1
ATOM 2317 C CA . ALA A 1 302 ? -8.429 -1.576 23.837 1.00 88.06 302 ALA A CA 1
ATOM 2318 C C . ALA A 1 302 ? -8.617 -1.132 25.301 1.00 88.06 302 ALA A C 1
ATOM 2320 O O . ALA A 1 302 ? -9.552 -1.592 25.964 1.00 88.06 302 ALA A O 1
ATOM 2321 N N . PRO A 1 303 ? -7.796 -0.183 25.803 1.00 88.62 303 PRO A N 1
ATOM 2322 C CA . PRO A 1 303 ? -7.982 0.408 27.122 1.00 88.62 303 PRO A CA 1
ATOM 2323 C C . PRO A 1 303 ? -9.361 1.054 27.230 1.00 88.62 303 PRO A C 1
ATOM 2325 O O . PRO A 1 303 ? -9.712 1.933 26.433 1.00 88.62 303 PRO A O 1
ATOM 2328 N N . ILE A 1 304 ? -10.138 0.637 28.227 1.00 90.19 304 ILE A N 1
ATOM 2329 C CA . ILE A 1 304 ? -11.533 1.059 28.419 1.00 90.19 304 ILE A CA 1
ATOM 2330 C C . ILE A 1 304 ? -11.635 2.548 28.703 1.00 90.19 304 ILE A C 1
ATOM 2332 O O . ILE A 1 304 ? -12.600 3.191 28.302 1.00 90.19 304 ILE A O 1
ATOM 2336 N N . GLU A 1 305 ? -10.609 3.131 29.312 1.00 89.25 305 GLU A N 1
ATOM 2337 C CA . GLU A 1 305 ? -10.489 4.569 29.513 1.00 89.25 305 GLU A CA 1
ATOM 2338 C C . GLU A 1 305 ? -10.625 5.332 28.188 1.00 89.25 305 GLU A C 1
ATOM 2340 O O . GLU A 1 305 ? -11.186 6.424 28.168 1.00 89.25 305 GLU A O 1
ATOM 2345 N N . THR A 1 306 ? -10.183 4.738 27.073 1.00 88.19 306 THR A N 1
ATOM 2346 C CA . THR A 1 306 ? -10.354 5.290 25.719 1.00 88.19 306 THR A CA 1
ATOM 2347 C C . THR A 1 306 ? -11.803 5.248 25.273 1.00 88.19 306 THR A C 1
ATOM 2349 O O . THR A 1 306 ? -12.326 6.241 24.776 1.00 88.19 306 THR A O 1
ATOM 2352 N N . LEU A 1 307 ? -12.477 4.119 25.487 1.00 92.12 307 LEU A N 1
ATOM 2353 C CA . LEU A 1 307 ? -13.879 3.948 25.115 1.00 92.12 307 LEU A CA 1
ATOM 2354 C C . LEU A 1 307 ? -14.826 4.747 26.017 1.00 92.12 307 LEU A C 1
ATOM 2356 O O . LEU A 1 307 ? -15.980 4.929 25.651 1.00 92.12 307 LEU A O 1
ATOM 2360 N N . GLN A 1 308 ? -14.359 5.240 27.163 1.00 91.94 308 GLN A N 1
ATOM 2361 C CA . GLN A 1 308 ? -15.083 6.167 28.040 1.00 91.94 308 GLN A CA 1
ATOM 2362 C C . GLN A 1 308 ? -14.722 7.641 27.774 1.00 91.94 308 GLN A C 1
ATOM 2364 O O . GLN A 1 308 ? -15.310 8.546 28.371 1.00 91.94 308 GLN A O 1
ATOM 2369 N N . ASP A 1 309 ? -13.752 7.914 26.897 1.00 89.81 309 ASP A N 1
ATOM 2370 C CA . ASP A 1 309 ? -13.293 9.271 26.626 1.00 89.81 309 ASP A CA 1
ATOM 2371 C C . ASP A 1 309 ? -14.303 10.051 25.767 1.00 89.81 309 ASP A C 1
ATOM 2373 O O . ASP A 1 309 ? -14.737 9.632 24.691 1.00 89.81 309 ASP A O 1
ATOM 2377 N N . ARG A 1 310 ? -14.645 11.262 26.217 1.00 88.75 310 ARG A N 1
ATOM 2378 C CA . ARG A 1 310 ? -15.630 12.114 25.531 1.00 88.75 310 ARG A CA 1
ATOM 2379 C C . ARG A 1 310 ? -15.163 12.598 24.157 1.00 88.75 310 ARG A C 1
ATOM 2381 O O . ARG A 1 310 ? -16.005 12.879 23.305 1.00 88.75 310 ARG A O 1
ATOM 2388 N N . LYS A 1 311 ? -13.854 12.781 23.936 1.00 86.50 311 LYS A N 1
ATOM 2389 C CA . LYS A 1 311 ? -13.332 13.171 22.614 1.00 86.50 311 LYS A CA 1
ATOM 2390 C C . LYS A 1 311 ? -13.447 11.998 21.654 1.00 86.50 311 LYS A C 1
ATOM 2392 O O . LYS A 1 311 ? -13.835 12.214 20.509 1.00 86.50 311 LYS A O 1
ATOM 2397 N N . PHE A 1 312 ? -13.184 10.787 22.138 1.00 88.19 312 PHE A N 1
ATOM 2398 C CA . PHE A 1 312 ? -13.393 9.572 21.365 1.00 88.19 312 PHE A CA 1
ATOM 2399 C C . PHE A 1 312 ? -14.863 9.406 20.955 1.00 88.19 312 PHE A C 1
ATOM 2401 O O . PHE A 1 312 ? -15.135 9.263 19.766 1.00 88.19 312 PHE A O 1
ATOM 2408 N N . HIS A 1 313 ? -15.819 9.560 21.884 1.00 91.56 313 HIS A N 1
ATOM 2409 C CA . HIS A 1 313 ? -17.258 9.530 21.557 1.00 91.56 313 HIS A CA 1
ATOM 2410 C C . HIS A 1 313 ? -17.634 10.540 20.471 1.00 91.56 313 HIS A C 1
ATOM 2412 O O . HIS A 1 313 ? -18.291 10.196 19.499 1.00 91.56 313 HIS A O 1
ATOM 2418 N N . LYS A 1 314 ? -17.169 11.789 20.580 1.00 86.00 314 LYS A N 1
ATOM 2419 C CA . LYS A 1 314 ? -17.460 12.816 19.565 1.00 86.00 314 LYS A CA 1
ATOM 2420 C C . LYS A 1 314 ? -16.912 12.480 18.179 1.00 86.00 314 LYS A C 1
ATOM 2422 O O . LYS A 1 314 ? -17.457 12.970 17.192 1.00 86.00 314 LYS A O 1
ATOM 2427 N N . ALA A 1 315 ? -15.814 11.736 18.103 1.00 80.12 315 ALA A N 1
ATOM 2428 C CA . ALA A 1 315 ? -15.231 11.344 16.831 1.00 80.12 315 ALA A CA 1
ATOM 2429 C C . ALA A 1 315 ? -15.879 10.094 16.254 1.00 80.12 315 ALA A C 1
ATOM 2431 O O . ALA A 1 315 ? -16.147 10.088 15.058 1.00 80.12 315 ALA A O 1
ATOM 2432 N N . ILE A 1 316 ? -16.177 9.084 17.079 1.00 87.88 316 ILE A N 1
ATOM 2433 C CA . ILE A 1 316 ? -16.806 7.852 16.592 1.00 87.88 316 ILE A CA 1
ATOM 2434 C C . ILE A 1 316 ? -18.184 8.141 15.986 1.00 87.88 316 ILE A C 1
ATOM 2436 O O . ILE A 1 316 ? -18.496 7.615 14.926 1.00 87.88 316 ILE A O 1
ATOM 2440 N N . THR A 1 317 ? -18.941 9.095 16.547 1.00 88.56 317 THR A N 1
ATOM 2441 C CA . THR A 1 317 ? -20.213 9.570 15.966 1.00 88.56 317 THR A CA 1
ATOM 2442 C C . THR A 1 317 ? -20.050 10.174 14.568 1.00 88.56 317 THR A C 1
ATOM 2444 O O . THR A 1 317 ? -21.001 10.214 13.794 1.00 88.56 317 THR A O 1
ATOM 2447 N N . LYS A 1 318 ? -18.857 10.677 14.233 1.00 83.12 318 LYS A N 1
ATOM 2448 C CA . LYS A 1 318 ? -18.554 11.312 12.945 1.00 83.12 318 LYS A CA 1
ATOM 2449 C C . LYS A 1 318 ? -17.902 10.363 11.946 1.00 83.12 318 LYS A C 1
ATOM 2451 O O . LYS A 1 318 ? -17.481 10.846 10.902 1.00 83.12 318 LYS A O 1
ATOM 2456 N N . MET A 1 319 ? -17.789 9.069 12.245 1.00 87.25 319 MET A N 1
ATOM 2457 C CA . MET A 1 319 ? -17.199 8.097 11.325 1.00 87.25 319 MET A CA 1
ATOM 2458 C C . MET A 1 319 ? -18.234 7.680 10.272 1.00 87.25 319 MET A C 1
ATOM 2460 O O . MET A 1 319 ? -19.106 6.870 10.578 1.00 8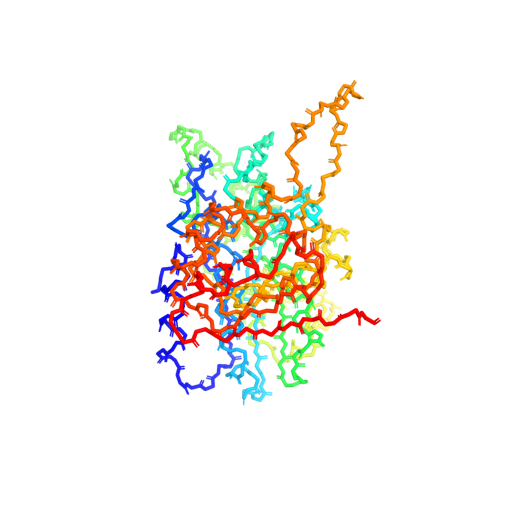7.25 319 MET A O 1
ATOM 2464 N N . PRO A 1 320 ? -18.186 8.211 9.033 1.00 81.12 320 PRO A N 1
ATOM 2465 C CA . PRO A 1 320 ? -19.276 8.061 8.069 1.00 81.12 320 PRO A CA 1
ATOM 2466 C C . PRO A 1 320 ? -19.387 6.653 7.474 1.00 81.12 320 PRO A C 1
ATOM 2468 O O . PRO A 1 320 ? -20.337 6.382 6.747 1.00 81.12 320 PRO A O 1
ATOM 2471 N N . ARG A 1 321 ? -18.401 5.783 7.716 1.00 81.00 321 ARG A N 1
ATOM 2472 C CA . ARG A 1 321 ? -18.340 4.429 7.156 1.00 81.00 321 ARG A CA 1
ATOM 2473 C C . ARG A 1 321 ? -18.432 3.329 8.195 1.00 81.00 321 ARG A C 1
ATOM 2475 O O . ARG A 1 321 ? -18.398 2.178 7.800 1.00 81.00 321 ARG A O 1
ATOM 2482 N N . LEU A 1 322 ? -18.517 3.667 9.478 1.00 89.19 322 LEU A N 1
ATOM 2483 C CA . LEU A 1 322 ? -18.462 2.673 10.538 1.00 89.19 322 LEU A CA 1
ATOM 2484 C C . LEU A 1 322 ? -19.707 1.777 10.499 1.00 89.19 322 LEU A C 1
ATOM 2486 O O . LEU A 1 322 ? -20.812 2.239 10.778 1.00 89.19 322 LEU A O 1
ATOM 2490 N N . GLU A 1 323 ? -19.506 0.511 10.158 1.00 88.69 323 GLU A N 1
ATOM 2491 C CA . GLU A 1 323 ? -20.521 -0.536 10.054 1.00 88.69 323 GLU A CA 1
ATOM 2492 C C . GLU A 1 323 ? -20.565 -1.395 11.318 1.00 88.69 323 GLU A C 1
ATOM 2494 O O . GLU A 1 323 ? -21.655 -1.717 11.790 1.00 88.69 323 GLU A O 1
ATOM 2499 N N . ASP A 1 324 ? -19.416 -1.721 11.921 1.00 91.00 324 ASP A N 1
ATOM 2500 C CA . ASP A 1 324 ? -19.400 -2.382 13.224 1.00 91.00 324 ASP A CA 1
ATOM 2501 C C . ASP A 1 324 ? -18.199 -2.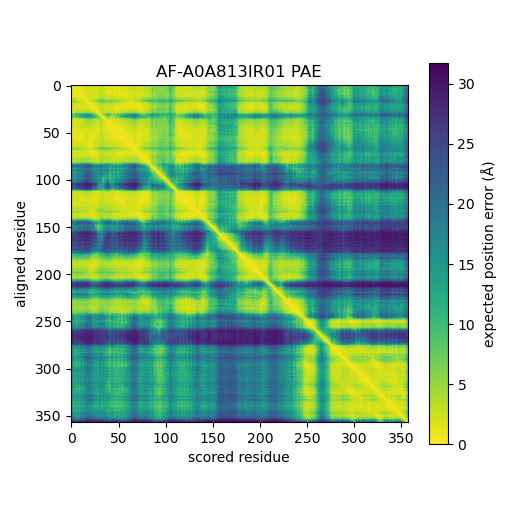074 14.122 1.00 91.00 324 ASP A C 1
ATOM 2503 O O . ASP A 1 324 ? -17.136 -1.612 13.700 1.00 91.00 324 ASP A O 1
ATOM 2507 N N . VAL A 1 325 ? -18.421 -2.312 15.419 1.00 93.50 325 VAL A N 1
ATOM 2508 C CA . VAL A 1 325 ? -17.418 -2.165 16.471 1.00 93.50 325 VAL A CA 1
ATOM 2509 C C . VAL A 1 325 ? -17.435 -3.360 17.414 1.00 93.50 325 VAL A C 1
ATOM 2511 O O . VAL A 1 325 ? -18.452 -3.666 18.040 1.00 93.50 325 VAL A O 1
ATOM 2514 N N . VAL A 1 326 ? -16.280 -3.986 17.610 1.00 94.00 326 VAL A N 1
ATOM 2515 C CA . VAL A 1 326 ? -16.044 -4.925 18.709 1.00 94.00 326 VAL A CA 1
ATOM 2516 C C . VAL A 1 326 ? -15.463 -4.157 19.894 1.00 94.00 326 VAL A C 1
ATOM 2518 O O . VAL A 1 326 ? -14.520 -3.388 19.734 1.00 94.00 326 VAL A O 1
ATOM 2521 N N . PHE A 1 327 ? -16.004 -4.344 21.097 1.00 94.06 327 PHE A N 1
ATOM 2522 C CA . PHE A 1 327 ? -15.562 -3.634 22.305 1.00 94.06 327 PHE A CA 1
ATOM 2523 C C . PHE A 1 327 ? -15.381 -4.585 23.503 1.00 94.06 327 PHE A C 1
ATOM 2525 O O . PHE A 1 327 ? -15.982 -5.662 23.521 1.00 94.06 327 PHE A O 1
ATOM 2532 N N . PRO A 1 328 ? -14.592 -4.224 24.534 1.00 92.44 328 PRO A N 1
ATOM 2533 C CA . PRO A 1 328 ? -14.397 -5.066 25.712 1.00 92.44 328 PRO A CA 1
ATOM 2534 C C . PRO A 1 328 ? -15.698 -5.195 26.517 1.00 92.44 328 PRO A C 1
ATOM 2536 O O . PRO A 1 328 ? -16.322 -4.194 26.880 1.00 92.44 328 PRO A O 1
ATOM 2539 N N . GLN A 1 329 ? -16.125 -6.419 26.837 1.00 91.25 329 GLN A N 1
ATOM 2540 C CA . GLN A 1 329 ? -17.388 -6.635 27.558 1.00 91.25 329 GLN A CA 1
ATOM 2541 C C . GLN A 1 329 ? -17.320 -6.260 29.052 1.00 91.25 329 GLN A C 1
ATOM 2543 O O . GLN A 1 329 ? -18.344 -5.939 29.660 1.00 91.25 329 GLN A O 1
ATOM 2548 N N . HIS A 1 330 ? -16.124 -6.271 29.643 1.00 90.00 330 HIS A N 1
ATOM 2549 C CA . HIS A 1 330 ? -15.875 -6.040 31.072 1.00 90.00 330 HIS A CA 1
ATOM 2550 C C . HIS A 1 330 ? -14.946 -4.849 31.290 1.00 90.00 330 HIS A C 1
ATOM 2552 O O . HIS A 1 330 ? -14.270 -4.464 30.353 1.00 90.00 330 HIS A O 1
ATOM 2558 N N . GLY A 1 331 ? -14.880 -4.327 32.524 1.00 89.12 331 GLY A N 1
ATOM 2559 C CA . GLY A 1 331 ? -13.930 -3.288 32.962 1.00 89.12 331 GLY A CA 1
ATOM 2560 C C . GLY A 1 331 ? -14.427 -1.839 32.844 1.00 89.12 331 GLY A C 1
ATOM 2561 O O . GLY A 1 331 ? -13.701 -0.910 33.184 1.00 89.12 331 GLY A O 1
ATOM 2562 N N . TRP A 1 332 ? -15.669 -1.641 32.399 1.00 93.00 332 TRP A N 1
ATOM 2563 C CA . TRP A 1 332 ? -16.355 -0.348 32.420 1.00 93.00 332 TRP A CA 1
ATOM 2564 C C . TRP A 1 332 ? -16.521 0.165 33.853 1.00 93.00 332 TRP A C 1
ATOM 2566 O O . TRP A 1 332 ? -16.868 -0.604 34.749 1.00 93.00 332 TRP A O 1
ATOM 2576 N N . ALA A 1 333 ? -16.368 1.475 34.053 1.00 90.00 333 ALA A N 1
ATOM 2577 C CA . ALA A 1 333 ? -16.603 2.135 35.340 1.00 90.00 333 ALA A CA 1
ATOM 2578 C C . ALA A 1 333 ? -18.062 2.000 35.820 1.00 90.00 333 ALA A C 1
ATOM 2580 O O . ALA A 1 333 ? -18.356 2.145 37.004 1.00 90.00 333 ALA A O 1
ATOM 2581 N N . GLY A 1 334 ? -18.983 1.702 34.901 1.00 91.62 334 GLY A N 1
ATOM 2582 C CA . GLY A 1 334 ? -20.358 1.330 35.196 1.00 91.62 334 GLY A CA 1
ATOM 2583 C C . GLY A 1 334 ? -21.170 1.119 33.922 1.00 91.62 334 GLY A C 1
ATOM 2584 O O . GLY A 1 334 ? -20.755 1.505 32.827 1.00 91.62 334 GLY A O 1
ATOM 2585 N N . GLN A 1 335 ? -22.370 0.550 34.069 1.00 90.44 335 GLN A N 1
ATOM 2586 C CA . GLN A 1 335 ? -23.275 0.302 32.940 1.00 90.44 335 GLN A CA 1
ATOM 2587 C C . GLN A 1 335 ? -23.615 1.593 32.177 1.00 90.44 335 GLN A C 1
ATOM 2589 O O . GLN A 1 335 ? -23.732 1.575 30.956 1.00 90.44 335 GLN A O 1
ATOM 2594 N N . ALA A 1 336 ? -23.708 2.725 32.881 1.00 92.69 336 ALA A N 1
ATOM 2595 C CA . ALA A 1 336 ? -23.983 4.023 32.275 1.00 92.69 336 ALA A CA 1
ATOM 2596 C C . ALA A 1 336 ? -22.899 4.466 31.275 1.00 92.69 336 ALA A C 1
ATOM 2598 O O . ALA A 1 336 ? -23.235 5.007 30.226 1.00 92.69 336 ALA A O 1
ATOM 2599 N N . GLU A 1 337 ? -21.615 4.224 31.559 1.00 93.62 337 GLU A N 1
ATOM 2600 C CA . GLU A 1 337 ? -20.521 4.590 30.644 1.00 93.62 337 GLU A CA 1
ATOM 2601 C C . GLU A 1 337 ? -20.519 3.716 29.390 1.00 93.62 337 GLU A C 1
ATOM 2603 O O . GLU A 1 337 ? -20.345 4.218 28.279 1.00 93.62 337 GLU A O 1
ATOM 260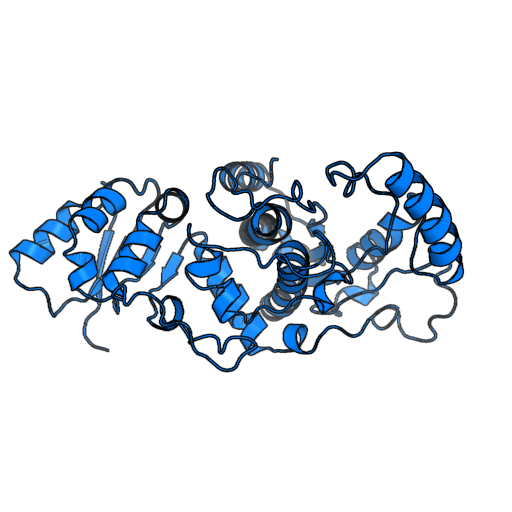8 N N . ARG A 1 338 ? -20.828 2.425 29.550 1.00 94.00 338 ARG A N 1
ATOM 2609 C CA . ARG A 1 338 ? -21.023 1.521 28.415 1.00 94.00 338 ARG A CA 1
ATOM 2610 C C . ARG A 1 338 ? -22.176 1.980 27.527 1.00 94.00 338 ARG A C 1
ATOM 2612 O O . ARG A 1 338 ? -22.028 2.032 26.310 1.00 94.00 338 ARG A O 1
ATOM 2619 N N . THR A 1 339 ? -23.309 2.345 28.124 1.00 94.00 339 THR A N 1
ATOM 2620 C CA . THR A 1 339 ? -24.461 2.862 27.375 1.00 94.00 339 THR A CA 1
ATOM 2621 C C . THR A 1 339 ? -24.115 4.154 26.636 1.00 94.00 339 THR A C 1
ATOM 2623 O O . THR A 1 339 ? -24.501 4.297 25.479 1.00 94.00 339 THR A O 1
ATOM 2626 N N . LYS A 1 340 ? -23.343 5.067 27.247 1.00 94.88 340 LYS A N 1
ATOM 2627 C CA . LYS A 1 340 ? -22.878 6.296 26.579 1.00 94.88 340 LYS A CA 1
ATOM 2628 C C . LYS A 1 340 ? -22.045 5.990 25.338 1.00 94.88 340 LYS A C 1
ATOM 2630 O O . LYS A 1 340 ? -22.321 6.556 24.285 1.00 94.88 340 LYS A O 1
ATOM 2635 N N . PHE A 1 341 ? -21.085 5.072 25.442 1.00 94.81 341 PHE A N 1
ATOM 2636 C CA . PHE A 1 341 ? -20.288 4.641 24.294 1.00 94.81 341 PHE A CA 1
ATOM 2637 C C . PHE A 1 341 ? -21.162 4.071 23.170 1.00 94.81 341 PHE A C 1
ATOM 2639 O O . PHE A 1 341 ? -21.065 4.529 22.036 1.00 94.81 341 PHE A O 1
ATOM 2646 N N . LEU A 1 342 ? -22.058 3.132 23.489 1.00 94.31 342 LEU A N 1
ATOM 2647 C CA . LEU A 1 342 ? -22.950 2.525 22.495 1.00 94.31 342 LEU A CA 1
ATOM 2648 C C . LEU A 1 342 ? -23.867 3.564 21.838 1.00 94.31 342 LEU A C 1
ATOM 2650 O O . LEU A 1 342 ? -24.087 3.514 20.634 1.00 94.31 342 LEU A O 1
ATOM 2654 N N . SER A 1 343 ? -24.351 4.544 22.606 1.00 94.25 343 SER A N 1
ATOM 2655 C CA . SER A 1 343 ? -25.174 5.640 22.079 1.00 94.25 343 SER A CA 1
ATOM 2656 C C . SER A 1 343 ? -24.406 6.635 21.202 1.00 94.25 343 SER A C 1
ATOM 2658 O O . SER A 1 343 ? -25.029 7.412 20.486 1.00 94.25 343 SER A O 1
ATOM 2660 N N . ALA A 1 344 ? -23.071 6.635 21.262 1.00 94.19 344 ALA A N 1
ATOM 2661 C CA . ALA A 1 344 ? -22.228 7.494 20.437 1.00 94.19 344 ALA A CA 1
ATOM 2662 C C . ALA A 1 344 ? -21.941 6.895 19.050 1.00 94.19 344 ALA A C 1
ATOM 2664 O O . ALA A 1 344 ? -21.397 7.600 18.199 1.00 94.19 344 ALA A O 1
ATOM 2665 N N . LEU A 1 345 ? -22.272 5.620 18.818 1.00 93.62 345 LEU A N 1
ATOM 2666 C CA . LEU A 1 345 ? -22.052 4.970 17.530 1.00 93.62 345 LEU A CA 1
ATOM 2667 C C . LEU A 1 345 ? -22.940 5.589 16.435 1.00 93.62 345 LEU A C 1
ATOM 2669 O O . LEU A 1 345 ? -24.079 5.974 16.719 1.00 93.62 345 LEU A O 1
ATOM 2673 N N . PRO A 1 346 ? -22.444 5.700 15.188 1.00 90.88 346 PRO A N 1
ATOM 2674 C CA . PRO A 1 346 ? -23.242 6.174 14.065 1.00 90.88 346 PRO A CA 1
ATOM 2675 C C . PRO A 1 346 ? -24.510 5.331 13.858 1.00 90.88 346 PRO A C 1
ATOM 2677 O O . PRO A 1 346 ? -24.499 4.123 14.113 1.00 90.88 346 PRO A O 1
ATOM 2680 N N . PRO A 1 347 ? -25.608 5.928 13.361 1.00 88.06 347 PRO A N 1
ATOM 2681 C CA . PRO A 1 347 ? -26.817 5.180 13.038 1.00 88.06 347 PRO A CA 1
ATOM 2682 C C . PRO A 1 347 ? -26.528 4.032 12.061 1.00 88.06 347 PRO A C 1
ATOM 2684 O O . PRO A 1 347 ? -25.911 4.247 11.022 1.00 88.06 347 PRO A O 1
ATOM 2687 N N . GLY A 1 348 ? -27.002 2.827 12.384 1.00 86.56 348 GLY A N 1
ATOM 2688 C CA . GLY A 1 348 ? -26.788 1.626 11.569 1.00 86.56 348 GLY A CA 1
ATOM 2689 C C . GLY A 1 348 ? -25.519 0.838 11.906 1.00 86.56 348 GLY A C 1
ATOM 2690 O O . GLY A 1 348 ? -25.410 -0.305 11.472 1.00 86.56 348 GLY A O 1
ATOM 2691 N N . ALA A 1 349 ? -24.612 1.389 12.721 1.00 91.44 349 ALA A N 1
ATOM 2692 C CA . ALA A 1 349 ? -23.437 0.659 13.180 1.00 91.44 349 ALA A CA 1
ATOM 2693 C C . ALA A 1 349 ? -23.820 -0.415 14.215 1.00 91.44 349 ALA A C 1
ATOM 2695 O O . ALA A 1 349 ? -24.507 -0.141 15.203 1.00 91.44 349 ALA A O 1
ATOM 2696 N N . SER A 1 350 ? -23.351 -1.642 14.003 1.00 93.12 350 SER A N 1
ATOM 2697 C CA . SER A 1 350 ? -23.527 -2.768 14.922 1.00 93.12 350 SER A CA 1
ATOM 2698 C C . SER A 1 350 ? -22.433 -2.784 15.992 1.00 93.12 350 SER A C 1
ATOM 2700 O O . SER A 1 350 ? -21.318 -2.319 15.769 1.00 93.12 350 SER A O 1
ATOM 2702 N N . ALA A 1 351 ? -22.720 -3.334 17.174 1.00 93.19 351 ALA A N 1
ATOM 2703 C CA . ALA A 1 351 ? -21.744 -3.389 18.261 1.00 93.19 351 ALA A CA 1
ATOM 2704 C C . ALA A 1 351 ? -21.735 -4.748 18.958 1.00 93.19 351 ALA A C 1
ATOM 2706 O O . ALA A 1 351 ? -22.775 -5.229 19.410 1.00 93.19 351 ALA A O 1
ATOM 2707 N N . TRP A 1 352 ? -20.546 -5.325 19.120 1.00 92.81 352 TRP A N 1
ATOM 2708 C CA . TRP A 1 352 ? -20.359 -6.667 19.671 1.00 92.81 352 TRP A CA 1
ATOM 2709 C C . TRP A 1 352 ? -19.397 -6.640 20.860 1.00 92.81 352 TRP A C 1
ATOM 2711 O O . TRP A 1 352 ? -18.281 -6.133 20.773 1.00 92.81 352 TRP A O 1
ATOM 2721 N N . GLY A 1 353 ? -19.821 -7.192 21.996 1.00 87.81 353 GLY A N 1
ATOM 2722 C CA . GLY A 1 353 ? -18.946 -7.328 23.160 1.00 87.81 353 GLY A CA 1
ATOM 2723 C C . GLY A 1 353 ? -18.026 -8.538 23.006 1.00 87.81 353 GLY A C 1
ATOM 2724 O O . GLY A 1 353 ? -18.518 -9.657 22.886 1.00 87.81 353 GLY A O 1
ATOM 2725 N N . ARG A 1 354 ? -16.706 -8.340 23.059 1.00 83.81 354 ARG A N 1
ATOM 2726 C CA . ARG A 1 354 ? -15.733 -9.430 23.193 1.00 83.81 354 ARG A CA 1
ATOM 2727 C C . ARG A 1 354 ? -15.641 -9.833 24.668 1.00 83.81 354 ARG A C 1
ATOM 2729 O O . ARG A 1 354 ? -15.258 -9.019 25.516 1.00 83.81 354 ARG A O 1
ATOM 2736 N N . GLY A 1 355 ? -16.030 -11.074 24.964 1.00 68.81 355 GLY A N 1
ATOM 2737 C CA . GLY A 1 355 ? -15.804 -11.715 26.264 1.00 68.81 355 GLY A CA 1
ATOM 2738 C C . GLY A 1 355 ? -14.311 -11.942 26.528 1.00 68.81 355 GLY A C 1
ATOM 2739 O O . GLY A 1 355 ? -13.487 -11.726 25.638 1.00 68.81 355 GLY A O 1
ATOM 2740 N N . ARG A 1 356 ? -13.933 -12.353 27.749 1.00 51.84 356 ARG A N 1
ATOM 2741 C CA . ARG A 1 356 ? -12.534 -12.759 27.998 1.00 51.84 356 ARG A CA 1
ATOM 2742 C C . ARG A 1 356 ? -12.153 -13.905 27.039 1.00 51.84 356 ARG A C 1
ATOM 2744 O O . ARG A 1 356 ? -13.029 -14.727 26.774 1.00 51.84 356 ARG A O 1
ATOM 2751 N N . PRO A 1 357 ? -10.911 -13.923 26.515 1.00 49.06 357 PRO A N 1
ATOM 2752 C CA . PRO A 1 357 ? -10.427 -15.031 25.697 1.00 49.06 357 PRO A CA 1
ATOM 2753 C C . PRO A 1 357 ? -10.530 -16.372 26.424 1.00 49.06 357 PRO A C 1
ATOM 2755 O O . PRO A 1 357 ? -10.423 -16.374 27.677 1.00 49.06 357 PRO A O 1
#

Sequence (357 aa):
MDLNSLESVRNFAKTYTGPVDVLVNNAATLGSGELRRTGDGFEECLQVNYLSGFLLTSLLLDRVEQSAAGRIVHVSAKAHEWANISVQAMVSEKVLGPDFVSRQGMMGNLGGSYADSKLAQILFSAALTRRLKPSAVSMSLHPAITQTELLRDVKDSAMVKFLQEQVLQRIGRVVGFMQTKEDAPKTQVHVATHPALQKAGGRYYSPIYPPLVGCGKAAEDCAVSEVSDAALDVSLQEDLFKVGRTFGDFVYNDNLFQWESRSSYTGRARPTPKTSLTSRLTRFLTSQFHSSIFAHLDLGTAPIETLQDRKFHKAITKMPRLEDVVFPQHGWAGQAERTKFLSALPPGASAWGRGRP

Radius of gyration: 22.41 Å; Cα contacts (8 Å, |Δi|>4): 625; chains: 1; bounding box: 55×47×61 Å

InterPro domains:
  IPR002347 Short-chain dehydrogenase/reductase SDR [PF00106] (5-81)
  IPR002347 Short-chain dehydrogenase/reductase SDR [PR00080] (18-29)
  IPR002347 Short-chain dehydrogenase/reductase SDR [PR00080] (70-78)
  IPR002347 Short-chain dehydrogenase/reductase SDR [PR00080] (114-133)
  IPR002347 Short-chain dehydrogenase/reductase SDR [PR00081] (18-29)
  IPR002347 Short-chain dehydrogenase/reductase SDR [PR00081] (64-80)
  IPR002347 Short-chain dehydrogenase/reductase SDR [PR00081] (114-133)
  IPR036291 NAD(P)-binding domain superfamily [SSF51735] (2-199)

Foldseek 3Di:
DDLLDLVVLVVVLVVDDAAAQEAELADFALPLLDQDHGPLLATPRLRSQALSLLSNCVSCVVSQLVDQQREYERAAAPLLQLDPDQLLCCQACCRLNNNPDWDPDDPGSSHTSNSNSRLLQLLQQLLVQVVGDLSYAGEYEYLFAEPDCSCVSPDDDPVVVVVCCVVCVVVCVVVVRYDYPVQSCVQVCCCRDPPVCSRLTSFYFYRDDPDPPDCVDDSSPRRGDDDDPCSVDNVSSNSSSVSSVLLAAAADDLSSHDDDFDQDPVRDGDDDPPDDSLNSVLSSCQDPNNLARYQEYECQVPDVVNLLDPSSLQSQQSSPRHAEYEYAPDDDPDPVSVVSSVVSHHPNYYYHHDYDD

Nearest PDB structures (foldseek):
  6l1h-assembly1_A  TM=7.823E-01  e=3.686E-09  Thermosynechococcus vestitus BP-1
  6rnw-assembly1_A  TM=7.577E-01  e=2.004E-08  Thermosynechococcus vestitus
  6rnv-assembly1_A  TM=7.730E-01  e=5.475E-08  Thermosynechococcus vestitus
  8y11-assembly1_A  TM=6.760E-01  e=1.702E-04  Herbaspirillum huttiense
  3gem-assembly1_A  TM=6.573E-01  e=7.893E-04  Pseudomonas savastanoi pv. phaseolicola 1448A

pLDDT: mean 74.86, std 17.38, range [32.59, 98.06]

Organism: Polarella glacialis (NCBI:txid89957)

Solvent-accessible surface area (backbone atoms only — not comparable to full-atom values): 19199 Å² total; per-residue (Å²): 126,46,51,64,31,67,64,40,40,50,55,51,52,71,73,58,85,66,69,31,51,65,47,72,44,59,68,68,51,52,46,68,72,57,100,46,62,34,91,53,46,29,45,41,22,35,31,34,41,24,52,34,43,52,50,47,50,63,72,42,38,71,27,22,57,65,20,82,65,8,30,38,39,31,57,34,45,79,44,26,65,59,38,86,73,52,49,67,50,66,61,9,48,48,44,70,20,91,69,51,72,71,53,87,44,103,57,77,53,53,29,28,47,36,5,40,19,23,33,48,36,43,19,40,17,35,42,46,24,78,69,44,55,88,44,25,28,16,24,21,29,26,45,54,52,46,89,55,78,61,62,69,53,54,90,66,60,72,66,58,52,52,54,47,50,58,51,50,52,57,52,27,48,74,72,68,50,42,37,52,77,82,48,27,55,48,29,56,50,44,73,66,63,43,72,67,43,65,82,43,46,40,42,42,33,43,55,58,63,87,67,94,73,75,81,84,57,58,74,58,61,41,47,56,46,90,71,46,73,73,58,69,35,60,69,44,15,50,53,51,48,59,49,59,50,36,68,34,41,40,71,59,53,70,75,43,69,57,80,80,76,58,63,39,102,82,69,52,61,64,82,70,81,88,66,51,65,42,60,49,53,34,51,41,51,51,30,80,34,49,21,59,39,28,27,32,38,38,35,42,78,47,63,55,72,30,62,63,29,69,68,35,39,64,28,49,44,64,18,84,45,40,45,35,35,33,32,50,63,68,84,63,98,39,73,68,51,52,51,51,40,64,70,28,49,30,91,86,40,45,77,44,67,37,68,84,132